Protein AF-A0A0C9VBF9-F1 (afdb_monomer)

Foldseek 3Di:
DDDDPVVVVVVVVVVVVVVVVVVVVVPPDDDPDDDDDPDPPPPDDPVVVVVVVVVVVVVVVVVVVVVVVVVVVVVVVVVVVVVVVVVVVVVVVVVVVVVVVVVVPPPPDDDPDDDDDDDDDDDDDDPPPPDPPPPPPDDDDPPPPPDDPPPPPPDPDDDDPDDDDPDDPDPPPPVPPPDPPDPPPDPFAKKFFCDFDDDPDPQADGDDGGFIWTFHDADPVQKTWIFHPDDPPGDIHIDGNVRIDGDPPPPPPPPPPPVPPPPPPPDDD

Radius of gyration: 38.66 Å; Cα contacts (8 Å, |Δi|>4): 135; chains: 1; bounding box: 95×100×109 Å

InterPro domains:
  IPR001452 SH3 domain [PF14604] (196-244)
  IPR001452 SH3 domain [PS50002] (186-249)
  IPR001452 SH3 domain [SM00326] (18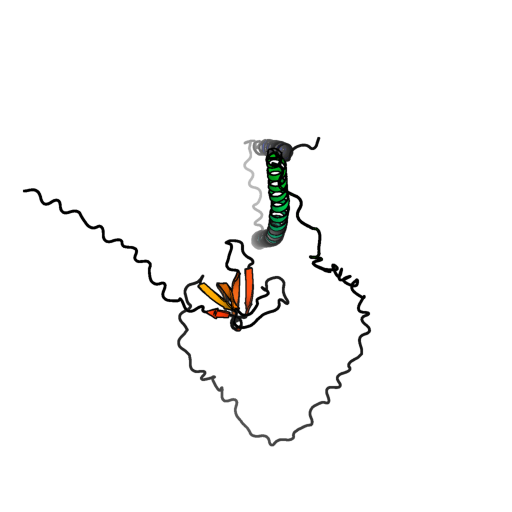9-248)
  IPR036028 SH3-like domain superfamily [SSF50044] (177-252)

Organism: Sphaerobolus stellatus (strain SS14) (NCBI:txid990650)

Nearest PDB structures (foldseek):
  7nzd-assembly1_AAA  TM=9.436E-01  e=5.768E-05  Homo sapiens
  8bq3-assembly1_A  TM=8.974E-01  e=6.544E-05  Homo sapiens
  1wfw-assembly1_A  TM=8.166E-01  e=1.085E-04  Mus musculus
  2egc-assembly1_A  TM=7.494E-01  e=1.687E-04  Homo sapiens
  1udl-assembly1_A  TM=5.940E-01  e=3.723E-03  Homo sapiens

pLDDT: mean 72.68, std 18.02, range [43.62, 98.38]

Solvent-accessible surface area (backbone atoms only — not comparable to full-atom values): 17849 Å² total; per-residue (Å²): 137,81,84,56,77,67,61,58,56,60,57,53,55,61,55,55,58,56,60,59,58,67,62,63,75,76,77,76,84,77,84,92,75,89,76,98,66,86,70,83,82,77,78,68,64,74,67,56,66,53,54,54,52,51,52,53,53,52,52,50,52,53,50,51,51,51,51,49,53,49,48,56,53,49,52,58,50,53,59,54,53,53,55,52,53,55,55,55,53,50,52,56,53,51,52,52,51,54,50,53,52,60,70,65,63,80,76,72,79,78,74,79,81,75,90,76,80,93,75,80,96,75,87,84,83,79,85,77,83,75,76,84,77,78,76,77,76,73,75,82,74,80,79,75,84,74,77,76,89,78,76,76,80,77,73,78,82,76,86,77,91,66,84,89,73,90,72,75,91,70,81,75,72,79,80,63,80,81,66,73,79,70,77,80,71,74,69,70,38,56,26,31,24,71,42,60,43,80,57,90,54,90,59,39,42,70,46,50,59,73,44,59,31,34,39,61,47,79,49,97,86,49,36,24,39,33,28,45,68,91,48,99,84,39,65,66,21,36,40,58,45,87,28,47,41,77,49,77,78,68,78,70,75,72,82,72,75,71,70,78,79,78,75,80,76,76,83,77,132

Sequence (269 aa):
MAPSAQSFRLHAERRLARHYSAKRSLLFERDPSDSNSQPPVATLPHGTATLVGIVVVLSCFVLCFAAWRIYVYRSKKNAADSRRSQHEGLYDAVEEEIKRRSSNSSEVAIPQPAMTRERNPAEIRINLGYEPKVMYVAPPQKISSKAPPSTLQIKPPVDFDGPKALISPRTIASIAPKLPPMPSARLPRLVVVESSFQTTLHDELTIKVGETLRLLEEYEDEWCLVQRVGSRNAEKGVVPRFCVVDKPDMPSTRRGAHVPQLSSSSIMI

Structure (mmCIF, N/CA/C/O backbone):
data_AF-A0A0C9VBF9-F1
#
_entry.id   AF-A0A0C9VBF9-F1
#
loop_
_atom_site.group_PDB
_atom_site.id
_atom_site.type_symbol
_atom_site.label_atom_id
_atom_site.label_alt_id
_atom_site.label_comp_id
_atom_site.label_asym_id
_atom_site.label_entity_id
_atom_site.label_seq_id
_atom_site.pdbx_PDB_ins_code
_atom_site.Cartn_x
_atom_site.Cartn_y
_atom_site.Cartn_z
_atom_site.occupancy
_atom_site.B_iso_or_equiv
_atom_site.auth_seq_id
_atom_site.auth_comp_id
_atom_site.auth_asym_id
_atom_site.auth_atom_id
_atom_site.pdbx_PDB_model_num
ATOM 1 N N . MET A 1 1 ? 29.554 15.428 28.104 1.00 46.75 1 MET A N 1
ATOM 2 C CA . MET A 1 1 ? 28.899 16.469 27.280 1.00 46.75 1 MET A CA 1
ATOM 3 C C . MET A 1 1 ? 28.997 16.056 25.820 1.00 46.75 1 MET A C 1
ATOM 5 O O . MET A 1 1 ? 30.084 16.101 25.261 1.00 46.75 1 MET A O 1
ATOM 9 N N . ALA A 1 2 ? 27.906 15.550 25.241 1.00 43.62 2 ALA A N 1
ATOM 10 C CA . ALA A 1 2 ? 27.882 15.107 23.848 1.00 43.62 2 ALA A CA 1
ATOM 11 C C . ALA A 1 2 ? 27.621 16.309 22.916 1.00 43.62 2 ALA A C 1
ATOM 13 O O . ALA A 1 2 ? 26.731 17.109 23.213 1.00 43.62 2 ALA A O 1
ATOM 14 N N . PRO A 1 3 ? 28.379 16.475 21.817 1.00 51.50 3 PRO A N 1
ATOM 15 C CA . PRO A 1 3 ? 28.163 17.572 20.879 1.00 51.50 3 PRO A CA 1
ATOM 16 C C . PRO A 1 3 ? 26.806 17.425 20.178 1.00 51.50 3 PRO A C 1
ATOM 18 O O . PRO A 1 3 ? 26.469 16.355 19.672 1.00 51.50 3 PRO A O 1
ATOM 21 N N . SER A 1 4 ? 26.020 18.507 20.158 1.00 50.25 4 SER A N 1
ATOM 22 C CA . SER A 1 4 ? 24.671 18.501 19.586 1.00 50.25 4 SER A CA 1
ATOM 23 C C . SER A 1 4 ? 24.704 18.236 18.077 1.00 50.25 4 SER A C 1
ATOM 25 O O . SER A 1 4 ? 25.625 18.652 17.365 1.00 50.25 4 SER A O 1
ATOM 27 N N . ALA A 1 5 ? 23.666 17.570 17.565 1.00 55.88 5 ALA A N 1
ATOM 28 C CA . ALA A 1 5 ? 23.532 17.211 16.151 1.00 55.88 5 ALA A CA 1
ATOM 29 C C . ALA A 1 5 ? 23.595 18.421 15.190 1.00 55.88 5 ALA A C 1
ATOM 31 O O . ALA A 1 5 ? 23.892 18.260 14.005 1.00 55.88 5 ALA A O 1
ATOM 32 N N . GLN A 1 6 ? 23.374 19.642 15.691 1.00 64.44 6 GLN A N 1
ATOM 33 C CA . GLN A 1 6 ? 23.524 20.870 14.908 1.00 64.44 6 GLN A CA 1
ATOM 34 C C . GLN A 1 6 ? 24.994 21.202 14.601 1.00 64.44 6 GLN A C 1
ATOM 36 O O . GLN A 1 6 ? 25.292 21.702 13.516 1.00 64.44 6 GLN A O 1
ATOM 41 N N . SER A 1 7 ? 25.927 20.849 15.492 1.00 60.72 7 SER A N 1
ATOM 42 C CA . SER A 1 7 ? 27.363 21.103 15.304 1.00 60.72 7 SER A CA 1
ATOM 43 C C . SER A 1 7 ? 27.956 20.263 14.161 1.00 60.72 7 SER A C 1
ATOM 45 O O . SER A 1 7 ? 28.750 20.754 13.355 1.00 60.72 7 SER A O 1
ATOM 47 N N . PHE A 1 8 ? 27.492 19.018 13.998 1.00 60.38 8 PHE A N 1
ATOM 48 C CA . PHE A 1 8 ? 27.949 18.146 12.910 1.00 60.38 8 PHE A CA 1
ATOM 49 C C . PHE A 1 8 ? 27.484 18.609 11.524 1.00 60.38 8 PHE A C 1
ATOM 51 O O . PHE A 1 8 ? 28.243 18.487 10.560 1.00 60.38 8 PHE A O 1
ATOM 58 N N . ARG A 1 9 ? 26.276 19.183 11.408 1.00 63.31 9 ARG A N 1
ATOM 59 C CA . ARG A 1 9 ? 25.774 19.715 10.128 1.00 63.31 9 ARG A CA 1
ATOM 60 C C . ARG A 1 9 ? 26.607 20.898 9.636 1.00 63.31 9 ARG A C 1
ATOM 62 O O . ARG A 1 9 ? 27.031 20.897 8.484 1.00 63.31 9 ARG A O 1
ATOM 69 N N . LEU A 1 10 ? 26.935 21.838 10.524 1.00 65.19 10 LEU A N 1
ATOM 70 C CA . LEU A 1 10 ? 27.757 23.003 10.175 1.00 65.19 10 LEU A CA 1
ATOM 71 C C . LEU A 1 10 ? 29.194 22.624 9.784 1.00 65.19 10 LEU A C 1
ATOM 73 O O . LEU A 1 10 ? 29.804 23.276 8.932 1.00 65.19 10 LEU A O 1
ATOM 77 N N . HIS A 1 11 ? 29.746 21.554 10.362 1.00 60.44 11 HIS A N 1
ATOM 78 C CA . HIS A 1 11 ? 31.104 21.130 10.033 1.00 60.44 11 HIS A CA 1
ATOM 79 C C . HIS A 1 11 ? 31.199 20.380 8.691 1.00 60.44 11 HIS A C 1
ATOM 81 O O . HIS A 1 11 ? 32.227 20.477 8.008 1.00 60.44 11 HIS A O 1
ATOM 87 N N . ALA A 1 12 ? 30.136 19.674 8.292 1.00 61.88 12 ALA A N 1
ATOM 88 C CA . ALA A 1 12 ? 30.062 18.976 7.010 1.00 61.88 12 ALA A CA 1
ATOM 89 C C . ALA A 1 12 ? 29.963 19.951 5.821 1.00 61.88 12 ALA A C 1
ATOM 91 O O . ALA A 1 12 ? 30.676 19.780 4.829 1.00 61.88 12 ALA A O 1
ATOM 92 N N . GLU A 1 13 ? 29.176 21.026 5.939 1.00 64.12 13 GLU A N 1
ATOM 93 C CA . GLU A 1 13 ? 29.039 22.026 4.866 1.00 64.12 13 GLU A CA 1
ATOM 94 C C . GLU A 1 13 ? 30.344 22.793 4.596 1.00 64.12 13 GLU A C 1
ATOM 96 O O . GLU A 1 13 ? 30.711 23.021 3.440 1.00 64.12 13 GLU A O 1
ATOM 101 N N . ARG A 1 14 ? 31.137 23.092 5.638 1.00 63.69 14 ARG A N 1
ATOM 102 C CA . ARG A 1 14 ? 32.445 23.755 5.470 1.00 63.69 14 ARG A CA 1
ATOM 103 C C . ARG A 1 14 ? 33.472 22.917 4.700 1.00 63.69 14 ARG A C 1
ATOM 105 O O . ARG A 1 14 ? 34.407 23.491 4.141 1.00 63.69 14 ARG A O 1
ATOM 112 N N . ARG A 1 15 ? 33.337 21.585 4.656 1.00 60.94 15 ARG A N 1
ATOM 113 C CA . ARG A 1 15 ? 34.250 20.709 3.894 1.00 60.94 15 ARG A CA 1
ATOM 114 C C . ARG A 1 15 ? 33.906 20.655 2.404 1.00 60.94 15 ARG A C 1
ATOM 116 O O . ARG A 1 15 ? 34.821 20.613 1.585 1.00 60.94 15 ARG A O 1
ATOM 123 N N . LEU A 1 16 ? 32.626 20.733 2.044 1.00 60.19 16 LEU A N 1
ATOM 124 C CA . LEU A 1 16 ? 32.194 20.728 0.640 1.00 60.19 16 LEU A CA 1
ATOM 125 C C . LEU A 1 16 ? 32.527 22.043 -0.082 1.00 60.19 16 LEU A C 1
ATOM 127 O O . LEU A 1 16 ? 32.963 22.010 -1.233 1.00 60.19 16 LEU A O 1
ATOM 131 N N . ALA A 1 17 ? 32.435 23.185 0.607 1.00 59.38 17 ALA A N 1
ATOM 132 C CA . ALA A 1 17 ? 32.772 24.488 0.026 1.00 59.38 17 ALA A CA 1
ATOM 133 C C . ALA A 1 17 ? 34.253 24.607 -0.394 1.00 59.38 17 ALA A C 1
ATOM 135 O O . ALA A 1 17 ? 34.567 25.231 -1.407 1.00 59.38 17 ALA A O 1
ATOM 136 N N . ARG A 1 18 ? 35.178 23.958 0.331 1.00 60.09 18 ARG A N 1
ATOM 137 C CA . ARG A 1 18 ? 36.614 23.990 -0.008 1.00 60.09 18 ARG A CA 1
ATOM 138 C C . ARG A 1 18 ? 36.945 23.173 -1.259 1.00 60.09 18 ARG A C 1
ATOM 140 O O . ARG A 1 18 ? 37.806 23.580 -2.032 1.00 60.09 18 ARG A O 1
ATOM 147 N N . HIS A 1 19 ? 36.237 22.069 -1.497 1.00 54.88 19 HIS A N 1
ATOM 148 C CA . HIS A 1 19 ? 36.468 21.241 -2.684 1.00 54.88 19 HIS A CA 1
ATOM 149 C C . HIS A 1 19 ? 35.894 21.842 -3.972 1.00 54.88 19 HIS A C 1
ATOM 151 O O . HIS A 1 19 ? 36.438 21.589 -5.045 1.00 54.88 19 HIS A O 1
ATOM 157 N N . TYR A 1 20 ? 34.845 22.665 -3.883 1.00 52.16 20 TYR A N 1
ATOM 158 C CA . TYR A 1 20 ? 34.290 23.337 -5.060 1.00 52.16 20 TYR A CA 1
ATOM 159 C C . TYR A 1 20 ? 35.131 24.531 -5.534 1.00 52.16 20 TYR A C 1
ATOM 161 O O . TYR A 1 20 ? 35.213 24.767 -6.737 1.00 52.16 20 TYR A O 1
ATOM 169 N N . SER A 1 21 ? 35.814 25.237 -4.627 1.00 54.66 21 SER A N 1
ATOM 170 C CA . SER A 1 21 ? 36.684 26.362 -5.007 1.00 54.66 21 SER A CA 1
ATOM 171 C C . SER A 1 21 ? 37.961 25.897 -5.730 1.00 54.66 21 SER A C 1
ATOM 173 O O . SER A 1 21 ? 38.354 26.476 -6.739 1.00 54.66 21 SER A O 1
ATOM 175 N N . ALA A 1 22 ? 38.550 24.772 -5.305 1.00 56.78 22 ALA A N 1
ATOM 176 C CA . ALA A 1 22 ? 39.805 24.260 -5.870 1.00 56.78 22 ALA A CA 1
ATOM 177 C C . ALA A 1 22 ? 39.684 23.675 -7.294 1.00 56.78 22 ALA A C 1
ATOM 179 O O . ALA A 1 22 ? 40.688 23.530 -7.984 1.00 56.78 22 ALA A O 1
ATOM 180 N N . LYS A 1 23 ? 38.474 23.333 -7.759 1.00 53.25 23 LYS A N 1
ATOM 181 C CA . LYS A 1 23 ? 38.266 22.803 -9.121 1.00 53.25 23 LYS A CA 1
ATOM 182 C C . LYS A 1 23 ? 38.038 23.879 -10.182 1.00 53.25 23 LYS A C 1
ATOM 184 O O . LYS A 1 23 ? 38.093 23.562 -11.366 1.00 53.25 23 LYS A O 1
ATOM 189 N N . ARG A 1 24 ? 37.797 25.135 -9.792 1.00 48.78 24 ARG A N 1
ATOM 190 C CA . ARG A 1 24 ? 37.528 26.221 -10.748 1.00 48.78 24 ARG A CA 1
ATOM 191 C C . ARG A 1 24 ? 38.798 26.916 -11.247 1.00 48.78 24 ARG A C 1
ATOM 193 O O . ARG A 1 24 ? 38.759 27.528 -12.306 1.00 48.78 24 ARG A O 1
ATOM 200 N N . SER A 1 25 ? 39.919 26.772 -10.544 1.00 51.03 25 SER A N 1
ATOM 201 C CA . SER A 1 25 ? 41.200 27.384 -10.919 1.00 51.03 25 SER A CA 1
ATOM 202 C C . SER A 1 25 ? 42.033 26.571 -11.918 1.00 51.03 25 SER A C 1
ATOM 204 O O . SER A 1 25 ? 43.037 27.078 -12.390 1.00 51.03 25 SER A O 1
ATOM 206 N N . LEU A 1 26 ? 41.637 25.341 -12.273 1.00 55.03 26 LEU A N 1
ATOM 207 C CA . LEU A 1 26 ? 42.368 24.507 -13.248 1.00 55.03 26 LEU A CA 1
ATOM 208 C C . LEU A 1 26 ? 41.755 24.494 -14.658 1.00 55.03 26 LEU A C 1
ATOM 210 O O . LEU A 1 26 ? 42.221 23.755 -15.518 1.00 55.03 26 LEU A O 1
ATOM 214 N N . LEU A 1 27 ? 40.709 25.286 -14.908 1.00 54.88 27 LEU A N 1
ATOM 215 C CA . LEU A 1 27 ? 40.026 25.333 -16.210 1.00 54.88 27 LEU A CA 1
ATOM 216 C C . LEU A 1 27 ? 40.318 26.599 -17.028 1.00 54.88 27 LEU A C 1
ATOM 218 O O . LEU A 1 27 ? 39.667 26.813 -18.046 1.00 54.88 27 LEU A O 1
ATOM 222 N N . PHE A 1 28 ? 41.278 27.429 -16.615 1.00 52.00 28 PHE A N 1
ATOM 223 C CA . PHE A 1 28 ? 41.545 28.705 -17.280 1.00 52.00 28 PHE A CA 1
ATOM 224 C C . PHE A 1 28 ? 43.041 28.976 -17.466 1.00 52.00 28 PHE A C 1
ATOM 226 O O . PHE A 1 28 ? 43.535 30.016 -17.070 1.00 52.00 28 PHE A O 1
ATOM 233 N N . GLU A 1 29 ? 43.755 28.044 -18.091 1.00 52.03 29 GLU A N 1
ATOM 234 C CA . GLU A 1 29 ? 45.056 28.339 -18.700 1.00 52.03 29 GLU A CA 1
ATOM 235 C C . GLU A 1 29 ? 45.095 27.617 -20.053 1.00 52.03 29 GLU A C 1
ATOM 237 O O . GLU A 1 29 ? 45.455 26.445 -20.162 1.00 52.03 29 GLU A O 1
ATOM 242 N N . ARG A 1 30 ? 44.586 28.279 -21.094 1.00 49.91 30 ARG A N 1
ATOM 243 C CA . ARG A 1 30 ? 44.808 27.859 -22.477 1.00 49.91 30 ARG A CA 1
ATOM 244 C C . ARG A 1 30 ? 45.308 29.073 -23.236 1.00 49.91 30 ARG A C 1
ATOM 246 O O . ARG A 1 30 ? 44.516 29.925 -23.633 1.00 49.91 30 ARG A O 1
ATOM 253 N N . ASP A 1 31 ? 46.626 29.129 -23.368 1.00 48.53 31 ASP A N 1
ATOM 254 C CA . ASP A 1 31 ? 47.341 30.121 -24.159 1.00 48.53 31 ASP A CA 1
ATOM 255 C C . ASP A 1 31 ? 46.823 30.156 -25.605 1.00 48.53 31 ASP A C 1
ATOM 257 O O . ASP A 1 31 ? 46.652 29.101 -26.231 1.00 48.53 31 ASP A O 1
ATOM 261 N N . PRO A 1 32 ? 46.593 31.352 -26.167 1.00 64.44 32 PRO A N 1
ATOM 262 C CA . PRO A 1 32 ? 46.312 31.537 -27.576 1.00 64.44 32 PRO A CA 1
ATOM 263 C C . PRO A 1 32 ? 47.616 31.863 -28.312 1.00 64.44 32 PRO A C 1
ATOM 265 O O . PRO A 1 32 ? 47.867 33.021 -28.623 1.00 64.44 32 PRO A O 1
ATOM 268 N N . SER A 1 33 ? 48.434 30.851 -28.610 1.00 51.53 33 SER A N 1
ATOM 269 C CA . SER A 1 33 ? 49.601 31.036 -29.482 1.00 51.53 33 SER A CA 1
ATOM 270 C C . SER A 1 33 ? 49.798 29.860 -30.434 1.00 51.53 33 SER A C 1
ATOM 272 O O . SER A 1 33 ? 50.223 28.775 -30.052 1.00 51.53 33 SER A O 1
ATOM 274 N N . ASP A 1 34 ? 49.502 30.175 -31.690 1.00 47.41 34 ASP A N 1
ATOM 275 C CA . ASP A 1 34 ? 50.179 29.752 -32.907 1.00 47.41 34 ASP A CA 1
ATOM 276 C C . ASP A 1 34 ? 50.089 28.332 -33.475 1.00 47.41 34 ASP A C 1
ATOM 278 O O . ASP A 1 34 ? 50.241 27.296 -32.835 1.00 47.41 34 ASP A O 1
ATOM 282 N N . SER A 1 35 ? 50.039 28.392 -34.809 1.00 47.34 35 SER A N 1
ATOM 283 C CA . SER A 1 35 ? 50.558 27.452 -35.799 1.00 47.34 35 SER A CA 1
ATOM 284 C C . SER A 1 35 ? 49.565 26.463 -36.416 1.00 47.34 35 SER A C 1
ATOM 286 O O . SER A 1 35 ? 49.431 25.290 -36.075 1.00 47.34 35 SER A O 1
ATOM 288 N N . ASN A 1 36 ? 48.922 27.015 -37.445 1.00 54.84 36 ASN A N 1
ATOM 289 C CA . ASN A 1 36 ? 48.488 26.400 -38.691 1.00 54.84 36 ASN A CA 1
ATOM 290 C C . ASN A 1 36 ? 49.353 25.198 -39.130 1.00 54.84 36 ASN A C 1
ATOM 292 O O . ASN A 1 36 ? 50.251 25.313 -39.960 1.00 54.84 36 ASN A O 1
ATOM 296 N N . SER A 1 37 ? 49.060 24.032 -38.574 1.00 50.19 37 SER A N 1
ATOM 297 C CA . SER A 1 37 ? 49.478 22.739 -39.094 1.00 50.19 37 SER A CA 1
ATOM 298 C C . SER A 1 37 ? 48.273 21.823 -38.947 1.00 50.19 37 SER A C 1
ATOM 300 O O . SER A 1 37 ? 47.949 21.376 -37.855 1.00 50.19 37 SER A O 1
ATOM 302 N N . GLN A 1 38 ? 47.522 21.633 -40.034 1.00 50.22 38 GLN A N 1
ATOM 303 C CA . GLN A 1 38 ? 46.444 20.648 -40.084 1.00 50.22 38 GLN A CA 1
ATOM 304 C C . GLN A 1 38 ? 47.089 19.267 -39.895 1.00 50.22 38 GLN A C 1
ATOM 306 O O . GLN A 1 38 ? 47.796 18.818 -40.803 1.00 50.22 38 GLN A O 1
ATOM 311 N N . PRO A 1 39 ? 46.898 18.575 -38.754 1.00 61.81 39 PRO A N 1
ATOM 312 C CA . PRO A 1 39 ? 47.281 17.178 -38.689 1.00 61.81 39 PRO A CA 1
ATOM 313 C C . PRO A 1 39 ? 46.383 16.405 -39.667 1.00 61.81 39 PRO A C 1
ATOM 315 O O . PRO A 1 39 ? 45.213 16.771 -39.841 1.00 61.81 39 PRO A O 1
ATOM 318 N N . PRO A 1 40 ? 46.897 15.349 -40.320 1.00 56.19 40 PRO A N 1
ATOM 319 C CA . PRO A 1 40 ? 46.089 14.508 -41.187 1.00 56.19 40 PRO A CA 1
ATOM 320 C C . PRO A 1 40 ? 44.881 14.027 -40.387 1.00 56.19 40 PRO A C 1
ATOM 322 O O . PRO A 1 40 ? 45.024 13.395 -39.339 1.00 56.19 40 PRO A O 1
ATOM 325 N N . VAL A 1 41 ? 43.689 14.398 -40.856 1.00 58.47 41 VAL A N 1
ATOM 326 C CA . VAL A 1 41 ? 42.417 14.026 -40.243 1.00 58.47 41 VAL A CA 1
ATOM 327 C C . VAL A 1 41 ? 42.279 12.522 -40.424 1.00 58.47 41 VAL A C 1
ATOM 329 O O . VAL A 1 41 ? 41.779 12.044 -41.439 1.00 58.47 41 VAL A O 1
ATOM 332 N N . ALA A 1 42 ? 42.801 11.770 -39.457 1.00 64.19 42 ALA A N 1
ATOM 333 C CA . ALA A 1 42 ? 42.574 10.347 -39.336 1.00 64.19 42 ALA A CA 1
ATOM 334 C C . ALA A 1 42 ? 41.073 10.174 -39.105 1.00 64.19 42 ALA A C 1
ATOM 336 O O . ALA A 1 42 ? 40.564 10.364 -37.999 1.00 64.19 42 ALA A O 1
ATOM 337 N N . THR A 1 43 ? 40.351 9.897 -40.186 1.00 67.44 43 THR A N 1
ATOM 338 C CA . THR A 1 43 ? 38.940 9.541 -40.173 1.00 67.44 43 THR A CA 1
ATOM 339 C C . THR A 1 43 ? 38.808 8.238 -39.400 1.00 67.44 43 THR A C 1
ATOM 341 O O . THR A 1 43 ? 38.974 7.139 -39.926 1.00 67.44 43 THR A O 1
ATOM 344 N N . LEU A 1 44 ? 38.576 8.374 -38.094 1.00 60.47 44 LEU A N 1
ATOM 345 C CA . LEU A 1 44 ? 38.280 7.249 -37.226 1.00 60.47 44 LEU A CA 1
ATOM 346 C C . LEU A 1 44 ? 37.088 6.481 -37.816 1.00 60.47 44 LEU A C 1
ATOM 348 O O . LEU A 1 44 ? 36.111 7.099 -38.252 1.00 60.47 44 LEU A O 1
ATOM 352 N N . PRO A 1 45 ? 37.156 5.141 -37.854 1.00 74.81 45 PRO A N 1
ATOM 353 C CA . PRO A 1 45 ? 36.077 4.327 -38.382 1.00 74.81 45 PRO A CA 1
ATOM 354 C C . PRO A 1 45 ? 34.801 4.643 -37.603 1.00 74.81 45 PRO A C 1
ATOM 356 O O . PRO A 1 45 ? 34.770 4.529 -36.380 1.00 74.81 45 PRO A O 1
ATOM 359 N N . HIS A 1 46 ? 33.743 5.025 -38.321 1.00 76.19 46 HIS A N 1
ATOM 360 C CA . HIS A 1 46 ? 32.461 5.475 -37.768 1.00 76.19 46 HIS A CA 1
ATOM 361 C C . HIS A 1 46 ? 31.858 4.515 -36.717 1.00 76.19 46 HIS A C 1
ATOM 363 O O . HIS A 1 46 ? 31.046 4.933 -35.898 1.00 76.19 46 HIS A O 1
ATOM 369 N N . GLY A 1 47 ? 32.290 3.248 -36.681 1.00 78.44 47 GLY A N 1
ATOM 370 C CA . GLY A 1 47 ? 31.866 2.264 -35.685 1.00 78.44 47 GLY A CA 1
ATOM 371 C C . GLY A 1 47 ? 32.337 2.526 -34.246 1.00 78.44 47 GLY A C 1
ATOM 372 O O . GLY A 1 47 ? 31.636 2.139 -33.311 1.00 78.44 47 GLY A O 1
ATOM 373 N N . THR A 1 48 ? 33.474 3.195 -34.013 1.00 82.81 48 THR A N 1
ATOM 374 C CA . THR A 1 48 ? 33.965 3.417 -32.635 1.00 82.81 48 THR A CA 1
ATOM 375 C C . THR A 1 48 ? 33.152 4.473 -31.891 1.00 82.81 48 THR A C 1
ATOM 377 O O . THR A 1 48 ? 32.866 4.298 -30.706 1.00 82.81 48 THR A O 1
ATOM 380 N N . ALA A 1 49 ? 32.703 5.525 -32.581 1.00 81.31 49 ALA A N 1
ATOM 381 C CA . ALA A 1 49 ? 31.860 6.566 -31.993 1.00 81.31 49 ALA A CA 1
ATOM 382 C C . ALA A 1 49 ? 30.522 6.003 -31.475 1.00 81.31 49 ALA A C 1
ATOM 384 O O . ALA A 1 49 ? 30.065 6.368 -30.390 1.00 81.31 49 ALA A O 1
ATOM 385 N N . THR A 1 50 ? 29.925 5.057 -32.205 1.00 89.56 50 THR A N 1
ATOM 386 C CA . THR A 1 50 ? 28.667 4.410 -31.808 1.00 89.56 50 THR A CA 1
ATOM 387 C C . THR A 1 50 ? 28.834 3.542 -30.562 1.00 89.56 50 THR A C 1
ATOM 389 O O . THR A 1 50 ? 28.004 3.609 -29.655 1.00 89.56 50 THR A O 1
ATOM 392 N N . LEU A 1 51 ? 29.920 2.766 -30.471 1.00 92.19 51 LEU A N 1
ATOM 393 C CA . LEU A 1 51 ? 30.183 1.914 -29.306 1.00 92.19 51 LEU A CA 1
ATOM 394 C C . LEU A 1 51 ? 30.370 2.735 -28.027 1.00 92.19 51 LEU A C 1
ATOM 396 O O . LEU A 1 51 ? 29.803 2.388 -26.991 1.00 92.19 51 LEU A O 1
ATOM 400 N N . VAL A 1 52 ? 31.099 3.853 -28.106 1.00 93.81 52 VAL A N 1
ATOM 401 C CA . VAL A 1 52 ? 31.267 4.764 -26.963 1.00 93.81 52 VAL A CA 1
ATOM 402 C C . VAL A 1 52 ? 29.913 5.312 -26.506 1.00 93.81 52 VAL A C 1
ATOM 404 O O . VAL A 1 52 ? 29.618 5.286 -25.312 1.00 93.81 52 VAL A O 1
ATOM 407 N N . GLY A 1 53 ? 29.051 5.727 -27.441 1.00 94.06 53 GLY A N 1
ATOM 408 C CA . GLY A 1 53 ? 27.700 6.195 -27.123 1.00 94.06 53 GLY A CA 1
ATOM 409 C C . GLY A 1 53 ? 26.857 5.146 -26.388 1.00 94.06 53 GLY A C 1
ATOM 410 O O . GLY A 1 53 ? 26.256 5.449 -25.357 1.00 94.06 53 GLY A O 1
ATOM 411 N N . ILE A 1 54 ? 26.864 3.895 -26.859 1.00 96.31 54 ILE A N 1
ATOM 412 C CA . ILE A 1 54 ? 26.105 2.795 -26.239 1.00 96.31 54 ILE A CA 1
ATOM 413 C C . ILE A 1 54 ? 26.599 2.513 -24.814 1.00 96.31 54 ILE A C 1
ATOM 415 O O . ILE A 1 54 ? 25.786 2.381 -23.899 1.00 96.31 54 ILE A O 1
ATOM 419 N N . VAL A 1 55 ? 27.916 2.468 -24.591 1.00 96.81 55 VAL A N 1
ATOM 420 C CA . VAL A 1 55 ? 28.490 2.221 -23.255 1.00 96.81 55 VAL A CA 1
ATOM 421 C C . VAL A 1 55 ? 28.102 3.328 -22.268 1.00 96.81 55 VAL A C 1
ATOM 423 O O . VAL A 1 55 ? 27.756 3.043 -21.117 1.00 96.81 55 VAL A O 1
ATOM 426 N N . VAL A 1 56 ? 28.084 4.590 -22.707 1.00 97.75 56 VAL A N 1
ATOM 427 C CA . VAL A 1 56 ? 27.655 5.720 -21.865 1.00 97.75 56 VAL A CA 1
ATOM 428 C C . VAL A 1 56 ? 26.172 5.604 -21.497 1.00 97.75 56 VAL A C 1
ATOM 430 O O . VAL A 1 56 ? 25.817 5.761 -20.329 1.00 97.75 56 VAL A O 1
ATOM 433 N N . VAL A 1 57 ? 25.302 5.250 -22.445 1.00 97.25 57 VAL A N 1
ATOM 434 C CA . VAL A 1 57 ? 23.866 5.061 -22.170 1.00 97.25 57 VAL A CA 1
ATOM 435 C C . VAL A 1 57 ? 23.626 3.893 -21.208 1.00 97.25 57 VAL A C 1
ATOM 437 O O . VAL A 1 57 ? 22.882 4.047 -20.238 1.00 97.25 57 VAL A O 1
ATOM 440 N N . LEU A 1 58 ? 24.290 2.750 -21.413 1.00 97.62 58 LEU A N 1
ATOM 441 C CA . LEU A 1 58 ? 24.168 1.588 -20.526 1.00 97.62 58 LEU A CA 1
ATOM 442 C C . LEU A 1 58 ? 24.674 1.892 -19.112 1.00 97.62 58 LEU A C 1
ATOM 444 O O . LEU A 1 58 ? 24.010 1.545 -18.135 1.00 97.62 58 LEU A O 1
ATOM 448 N N . SER A 1 59 ? 25.809 2.584 -18.983 1.00 97.06 59 SER A N 1
ATOM 449 C CA . SER A 1 59 ? 26.331 2.977 -17.668 1.00 97.06 59 SER A CA 1
ATOM 450 C C . SER A 1 59 ? 25.385 3.935 -16.936 1.00 97.06 59 SER A C 1
ATOM 452 O O . SER A 1 59 ? 25.148 3.754 -15.741 1.00 97.06 59 SER A O 1
ATOM 454 N N . CYS A 1 60 ? 24.756 4.878 -17.645 1.00 98.06 60 CYS A N 1
ATOM 455 C CA . CYS A 1 60 ? 23.722 5.746 -17.083 1.00 98.06 60 CYS A CA 1
ATOM 456 C C . CYS A 1 60 ? 22.509 4.939 -16.582 1.00 98.06 60 CYS A C 1
ATOM 458 O O . CYS A 1 60 ? 22.082 5.113 -15.440 1.00 98.06 60 CYS A O 1
ATOM 460 N N . PHE A 1 61 ? 22.012 3.986 -17.380 1.00 97.88 61 PHE A N 1
ATOM 461 C CA . PHE A 1 61 ? 20.901 3.110 -16.988 1.00 97.88 61 PHE A CA 1
ATOM 462 C C . PHE A 1 61 ? 21.208 2.293 -15.727 1.00 97.88 61 PHE A C 1
ATOM 464 O O . PHE A 1 61 ? 20.380 2.227 -14.816 1.00 97.88 61 PHE A O 1
ATOM 471 N N . VAL A 1 62 ? 22.406 1.708 -15.639 1.00 98.06 62 VAL A N 1
ATOM 472 C CA . VAL A 1 62 ? 22.839 0.937 -14.463 1.00 98.06 62 VAL A CA 1
ATOM 473 C C . VAL A 1 62 ? 22.911 1.828 -13.219 1.00 98.06 62 VAL A C 1
ATOM 475 O O . VAL A 1 62 ? 22.445 1.423 -12.152 1.00 98.06 62 VAL A O 1
ATOM 478 N N . LEU A 1 63 ? 23.425 3.058 -13.342 1.00 98.00 63 LEU A N 1
ATOM 479 C CA . LEU A 1 63 ? 23.475 4.018 -12.234 1.00 98.00 63 LEU A CA 1
ATOM 480 C C . LEU A 1 63 ? 22.076 4.456 -11.781 1.00 98.00 63 LEU A C 1
ATOM 482 O O . LEU A 1 63 ? 21.815 4.488 -10.578 1.00 98.00 63 LEU A O 1
ATOM 486 N N . CYS A 1 64 ? 21.159 4.734 -12.711 1.00 97.44 64 CYS A N 1
ATOM 487 C CA . CYS A 1 64 ? 19.767 5.056 -12.392 1.00 97.44 64 CYS A CA 1
ATOM 488 C C . CYS A 1 64 ? 19.070 3.895 -11.673 1.00 97.44 64 CYS A C 1
ATOM 490 O O . CYS A 1 64 ? 18.404 4.110 -10.659 1.00 97.44 64 CYS A O 1
ATOM 492 N N . PHE A 1 65 ? 19.265 2.661 -12.141 1.00 97.88 65 PHE A N 1
ATOM 493 C CA . PHE A 1 65 ? 18.684 1.478 -11.511 1.00 97.88 65 PHE A CA 1
ATOM 494 C C . PHE A 1 65 ? 19.256 1.231 -10.108 1.00 97.88 65 PHE A C 1
ATOM 496 O O . PHE A 1 65 ? 18.505 0.962 -9.168 1.00 97.88 65 PHE A O 1
ATOM 503 N N . ALA A 1 66 ? 20.571 1.388 -9.929 1.00 97.62 66 ALA A N 1
ATOM 504 C CA . ALA A 1 66 ? 21.218 1.290 -8.624 1.00 97.62 66 ALA A CA 1
ATOM 505 C C . ALA A 1 66 ? 20.719 2.379 -7.657 1.00 97.62 66 ALA A C 1
ATOM 507 O O . ALA A 1 66 ? 20.368 2.078 -6.514 1.00 97.62 66 ALA A O 1
ATOM 508 N N . ALA A 1 67 ? 20.617 3.631 -8.115 1.00 97.06 67 ALA A N 1
ATOM 509 C CA . ALA A 1 67 ? 20.082 4.739 -7.326 1.00 97.06 67 ALA A CA 1
ATOM 510 C C . ALA A 1 67 ? 18.617 4.503 -6.930 1.00 97.06 67 ALA A C 1
ATOM 512 O O . ALA A 1 67 ? 18.252 4.722 -5.774 1.00 97.06 67 ALA A O 1
ATOM 513 N N . TRP A 1 68 ? 17.793 3.990 -7.848 1.00 96.56 68 TRP A N 1
ATOM 514 C CA . TRP A 1 68 ? 16.403 3.631 -7.571 1.00 96.56 68 TRP A CA 1
ATOM 515 C C . TRP A 1 68 ? 16.296 2.498 -6.544 1.00 96.56 68 TRP A C 1
ATOM 517 O O . TRP A 1 68 ? 15.555 2.622 -5.567 1.00 96.56 68 TRP A O 1
ATOM 527 N N . ARG A 1 69 ? 17.101 1.435 -6.678 1.00 96.56 69 ARG A N 1
ATOM 528 C CA . ARG A 1 69 ? 17.194 0.352 -5.683 1.00 96.56 69 ARG A CA 1
ATOM 529 C C . ARG A 1 69 ? 17.574 0.881 -4.299 1.00 96.56 69 ARG A C 1
ATOM 531 O O . ARG A 1 69 ? 16.941 0.506 -3.311 1.00 96.56 69 ARG A O 1
ATOM 538 N N . ILE A 1 70 ? 18.562 1.775 -4.220 1.00 95.75 70 ILE A N 1
ATOM 539 C CA . ILE A 1 70 ? 18.975 2.414 -2.961 1.00 95.75 70 ILE A CA 1
ATOM 540 C C . ILE A 1 70 ? 17.849 3.290 -2.402 1.00 95.75 70 ILE A C 1
ATOM 542 O O . ILE A 1 70 ? 17.602 3.265 -1.197 1.00 95.75 70 ILE A O 1
ATOM 546 N N . TYR A 1 71 ? 17.143 4.041 -3.249 1.00 95.56 71 TYR A N 1
ATOM 547 C CA . TYR A 1 71 ? 16.007 4.868 -2.844 1.00 95.56 71 TYR A CA 1
ATOM 548 C C . TYR A 1 71 ? 14.879 4.025 -2.239 1.00 95.56 71 TYR A C 1
ATOM 550 O O . TYR A 1 71 ? 14.420 4.322 -1.137 1.00 95.56 71 TYR A O 1
ATOM 558 N N . VAL A 1 72 ? 14.487 2.932 -2.900 1.00 89.44 72 VAL A N 1
ATOM 559 C CA . VAL A 1 72 ? 13.459 2.006 -2.400 1.00 89.44 72 VAL A CA 1
ATOM 560 C C . VAL A 1 72 ? 13.896 1.374 -1.078 1.00 89.44 72 VAL A C 1
ATOM 562 O O . VAL A 1 72 ? 13.119 1.339 -0.123 1.00 89.44 72 VAL A O 1
ATOM 565 N N . TYR A 1 73 ? 15.155 0.940 -0.977 1.00 90.44 73 TYR A N 1
ATOM 566 C CA . TYR A 1 73 ? 15.699 0.389 0.264 1.00 90.44 73 TYR A CA 1
ATOM 567 C C . TYR A 1 73 ? 15.685 1.412 1.414 1.00 90.44 73 TYR A C 1
ATOM 569 O O . TYR A 1 73 ? 15.248 1.102 2.524 1.00 90.44 73 TYR A O 1
ATOM 577 N N . ARG A 1 74 ? 16.093 2.662 1.154 1.00 88.69 74 ARG A N 1
ATOM 578 C CA . ARG A 1 74 ? 16.050 3.744 2.153 1.00 88.69 74 ARG A CA 1
ATOM 579 C C . ARG A 1 74 ? 14.624 4.124 2.535 1.00 88.69 74 ARG A C 1
ATOM 581 O O . ARG A 1 74 ? 14.384 4.400 3.704 1.00 88.69 74 ARG A O 1
ATOM 588 N N . SER A 1 75 ? 13.687 4.096 1.590 1.00 84.56 75 SER A N 1
ATOM 589 C CA . SER A 1 75 ? 12.270 4.355 1.857 1.00 84.56 75 SER A CA 1
ATOM 590 C C . SER A 1 75 ? 11.703 3.350 2.867 1.00 84.56 75 SER A C 1
ATOM 592 O O . SER A 1 75 ? 11.100 3.749 3.864 1.00 84.56 75 SER A O 1
ATOM 594 N N . LYS A 1 76 ? 12.015 2.055 2.698 1.00 79.44 76 LYS A N 1
ATOM 595 C CA . LYS A 1 76 ? 11.632 1.007 3.661 1.00 79.44 76 LYS A CA 1
ATOM 596 C C . LYS A 1 76 ? 12.255 1.234 5.045 1.00 79.44 76 LYS A C 1
ATOM 598 O O . LYS A 1 76 ? 11.573 1.068 6.053 1.00 79.44 76 LYS A O 1
ATOM 603 N N . LYS A 1 77 ? 13.521 1.666 5.112 1.00 77.81 77 LYS A N 1
ATOM 604 C CA . LYS A 1 77 ? 14.186 1.959 6.394 1.00 77.81 77 LYS A CA 1
ATOM 605 C C . LYS A 1 77 ? 13.569 3.161 7.119 1.00 77.81 77 LYS A C 1
ATOM 607 O O . LYS A 1 77 ? 13.319 3.080 8.317 1.00 77.81 77 LYS A O 1
ATOM 612 N N . ASN A 1 78 ? 13.264 4.240 6.400 1.00 75.19 78 ASN A N 1
ATOM 613 C CA . ASN A 1 78 ? 12.650 5.431 6.993 1.00 75.19 78 ASN A CA 1
ATOM 614 C C . ASN A 1 78 ? 11.265 5.123 7.595 1.00 75.19 78 ASN A C 1
ATOM 616 O O . ASN A 1 78 ? 10.902 5.695 8.621 1.00 75.19 78 ASN A O 1
ATOM 620 N N . ALA A 1 79 ? 10.514 4.183 7.008 1.00 73.75 79 ALA A N 1
ATOM 621 C CA . ALA A 1 79 ? 9.241 3.725 7.567 1.00 73.75 79 ALA A CA 1
ATOM 622 C C . ALA A 1 79 ? 9.405 2.982 8.910 1.00 73.75 79 ALA A C 1
ATOM 624 O O . ALA A 1 79 ? 8.553 3.113 9.790 1.00 73.75 79 ALA A O 1
ATOM 625 N N . ALA A 1 80 ? 10.504 2.241 9.098 1.00 74.50 80 ALA A N 1
ATOM 626 C CA . ALA A 1 80 ? 10.811 1.568 10.361 1.00 74.50 80 ALA A CA 1
ATOM 627 C C . ALA A 1 80 ? 11.260 2.559 11.452 1.00 74.50 80 ALA A C 1
ATOM 629 O O . ALA A 1 80 ? 10.794 2.474 12.589 1.00 74.50 80 ALA A O 1
ATOM 630 N N . ASP A 1 81 ? 12.094 3.543 11.100 1.00 73.88 81 ASP A N 1
ATOM 631 C CA . ASP A 1 81 ? 12.565 4.563 12.048 1.00 73.88 81 ASP A CA 1
ATOM 632 C C . ASP A 1 81 ? 11.417 5.476 12.533 1.00 73.88 81 ASP A C 1
ATOM 634 O O . ASP A 1 81 ? 11.368 5.830 13.714 1.00 73.88 81 ASP A O 1
ATOM 638 N N . SER A 1 82 ? 10.422 5.780 11.684 1.00 72.06 82 SER A N 1
ATOM 639 C CA . SER A 1 82 ? 9.222 6.522 12.113 1.00 72.06 82 SER A CA 1
ATOM 640 C C . SER A 1 82 ? 8.388 5.788 13.170 1.00 72.06 82 SER A C 1
ATOM 642 O O . SER A 1 82 ? 7.821 6.445 14.042 1.00 72.06 82 SER A O 1
ATOM 644 N N . ARG A 1 83 ? 8.330 4.446 13.152 1.00 68.88 83 ARG A N 1
ATOM 645 C CA . ARG A 1 83 ? 7.630 3.677 14.202 1.00 68.88 83 ARG A CA 1
ATOM 646 C C . ARG A 1 83 ? 8.358 3.769 15.546 1.00 68.88 83 ARG A C 1
ATOM 648 O O . ARG A 1 83 ? 7.714 3.876 16.585 1.00 68.88 83 ARG A O 1
ATOM 655 N N . ARG A 1 84 ? 9.695 3.786 15.529 1.00 67.94 84 ARG A N 1
ATOM 656 C CA . ARG A 1 84 ? 10.510 3.903 16.747 1.00 67.94 84 ARG A CA 1
ATOM 657 C C . ARG A 1 84 ? 10.392 5.289 17.388 1.00 67.94 84 ARG A C 1
ATOM 659 O O . ARG A 1 84 ? 10.263 5.379 18.602 1.00 67.94 84 ARG A O 1
ATOM 666 N N . SER A 1 85 ? 10.344 6.341 16.569 1.00 67.19 85 SER A N 1
ATOM 667 C CA . SER A 1 85 ? 10.119 7.719 17.028 1.00 67.19 85 SER A CA 1
ATOM 668 C C . SER A 1 85 ? 8.749 7.917 17.689 1.00 67.19 85 SER A C 1
ATOM 670 O O . SER A 1 85 ? 8.665 8.638 18.680 1.00 67.19 85 SER A O 1
ATOM 672 N N . GLN A 1 86 ? 7.683 7.288 17.179 1.00 70.00 86 GLN A N 1
ATOM 673 C CA . GLN A 1 86 ? 6.368 7.379 17.825 1.00 70.00 86 GLN A CA 1
ATOM 674 C C . GLN A 1 86 ? 6.317 6.635 19.159 1.00 70.00 86 GLN A C 1
ATOM 676 O O . GLN A 1 86 ? 5.653 7.098 20.081 1.00 70.00 86 GLN A O 1
ATOM 681 N N . HIS A 1 87 ? 7.017 5.504 19.263 1.00 64.56 87 HIS A N 1
ATOM 682 C CA . HIS A 1 87 ? 7.085 4.756 20.511 1.00 64.56 87 HIS A CA 1
ATOM 683 C C . HIS A 1 87 ? 7.858 5.533 21.581 1.00 64.56 87 HIS A C 1
ATOM 685 O O . HIS A 1 87 ? 7.342 5.668 22.679 1.00 64.56 87 HIS A O 1
ATOM 691 N N . GLU A 1 88 ? 9.024 6.116 21.274 1.00 70.12 88 GLU A N 1
ATOM 692 C CA . GLU A 1 88 ? 9.757 6.933 22.262 1.00 70.12 88 GLU A CA 1
ATOM 693 C C . GLU A 1 88 ? 8.992 8.190 22.690 1.00 70.12 88 GLU A C 1
ATOM 695 O O . GLU A 1 88 ? 8.902 8.459 23.884 1.00 70.12 88 GLU A O 1
ATOM 700 N N . GLY A 1 89 ? 8.340 8.898 21.759 1.00 69.75 89 GLY A N 1
ATOM 701 C CA . GLY A 1 89 ? 7.549 10.082 22.114 1.00 69.75 89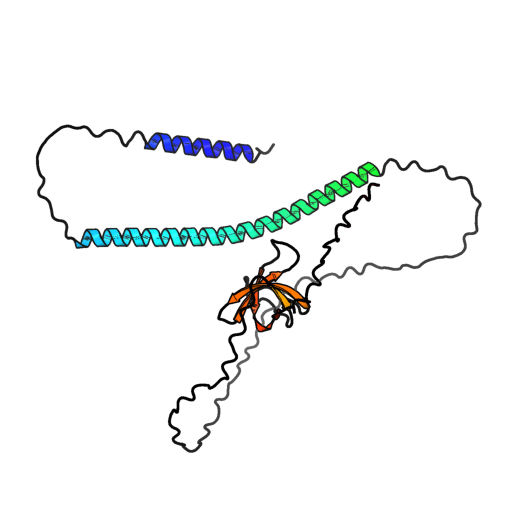 GLY A CA 1
ATOM 702 C C . GLY A 1 89 ? 6.359 9.783 23.037 1.00 69.75 89 GLY A C 1
ATOM 703 O O . GLY A 1 89 ? 5.903 10.669 23.757 1.00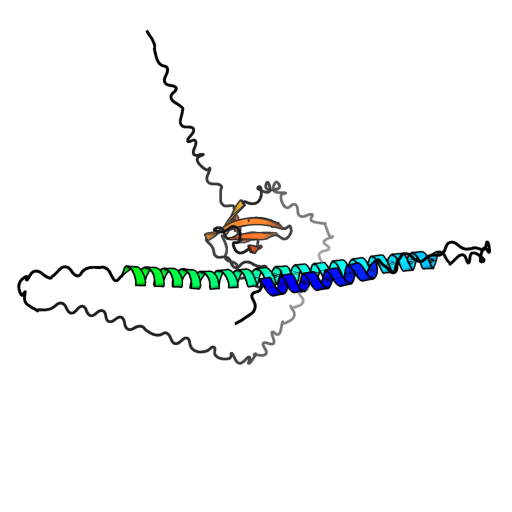 69.75 89 GLY A O 1
ATOM 704 N N . LEU A 1 90 ? 5.858 8.541 23.043 1.00 76.12 90 LEU A N 1
ATOM 705 C CA . LEU A 1 90 ? 4.787 8.125 23.947 1.00 76.12 90 LEU A CA 1
ATOM 706 C C . LEU A 1 90 ? 5.281 7.959 25.392 1.00 76.12 90 LEU A C 1
ATOM 708 O O . LEU A 1 90 ? 4.543 8.307 26.310 1.00 76.12 90 LEU A O 1
ATOM 712 N N . TYR A 1 91 ? 6.507 7.469 25.607 1.00 74.62 91 TYR A N 1
ATOM 713 C CA . TYR A 1 91 ? 7.073 7.363 26.959 1.00 74.62 91 TYR A CA 1
ATOM 714 C C . TYR A 1 91 ? 7.359 8.746 27.538 1.00 74.62 91 TYR A C 1
ATOM 716 O O . TYR A 1 91 ? 6.940 9.011 28.661 1.00 74.62 91 TYR A O 1
ATOM 724 N N . ASP A 1 92 ? 7.937 9.649 26.742 1.00 75.44 92 ASP A N 1
ATOM 725 C CA . ASP A 1 92 ? 8.210 11.023 27.177 1.00 75.44 92 ASP A CA 1
ATOM 726 C C . ASP A 1 92 ? 6.917 11.775 27.544 1.00 75.44 92 ASP A C 1
ATOM 728 O O . ASP A 1 92 ? 6.863 12.481 28.552 1.00 75.44 92 ASP A O 1
ATOM 732 N N . ALA A 1 93 ? 5.842 11.593 26.766 1.00 77.62 93 ALA A N 1
ATOM 733 C CA . ALA A 1 93 ? 4.548 12.216 27.049 1.00 77.62 93 ALA A CA 1
ATOM 734 C C . ALA A 1 93 ? 3.888 11.661 28.325 1.00 77.62 93 ALA A C 1
ATOM 736 O O . ALA A 1 93 ? 3.319 12.421 29.108 1.00 77.62 93 ALA A O 1
ATOM 737 N N . VAL A 1 94 ? 3.967 10.346 28.556 1.00 85.25 94 VAL A N 1
ATOM 738 C CA . VAL A 1 94 ? 3.439 9.718 29.778 1.00 85.25 94 VAL A CA 1
ATOM 739 C C . VAL A 1 94 ? 4.265 10.123 31.003 1.00 85.25 94 VAL A C 1
ATOM 741 O O . VAL A 1 94 ? 3.699 10.357 32.070 1.00 85.25 94 VAL A O 1
ATOM 744 N N . GLU A 1 95 ? 5.582 10.254 30.861 1.00 84.62 95 GLU A N 1
ATOM 745 C CA . GLU A 1 95 ? 6.471 10.666 31.948 1.00 84.62 95 GLU A CA 1
ATOM 746 C C . GLU A 1 95 ? 6.250 12.138 32.348 1.00 84.62 95 GLU A C 1
ATOM 748 O O . GLU A 1 95 ? 6.182 12.446 33.542 1.00 84.62 95 GLU A O 1
ATOM 753 N N . GLU A 1 96 ? 6.008 13.035 31.381 1.00 84.50 96 GLU A N 1
ATOM 754 C CA . GLU A 1 96 ? 5.536 14.411 31.632 1.00 84.50 96 GLU A CA 1
ATOM 755 C C . GLU A 1 96 ? 4.206 14.429 32.406 1.00 84.50 96 GLU A C 1
ATOM 757 O O . GLU A 1 96 ? 4.062 15.181 33.373 1.00 84.50 96 GLU A O 1
ATOM 762 N N . GLU A 1 97 ? 3.242 13.582 32.033 1.00 85.88 97 GLU A N 1
ATOM 763 C CA . GLU A 1 97 ? 1.925 13.522 32.680 1.00 85.88 97 GLU A CA 1
ATOM 764 C C . GLU A 1 97 ? 2.019 13.009 34.132 1.00 85.88 97 GLU A C 1
ATOM 766 O O . GLU A 1 97 ? 1.396 13.568 35.042 1.00 85.88 97 GLU A O 1
ATOM 771 N N . ILE A 1 98 ? 2.846 11.983 34.383 1.00 86.75 98 ILE A N 1
ATOM 772 C CA . ILE A 1 98 ? 3.120 11.467 35.737 1.00 86.75 98 ILE A CA 1
ATOM 773 C C . ILE A 1 98 ? 3.790 12.550 36.589 1.00 86.75 98 ILE A C 1
ATOM 775 O O . ILE A 1 98 ? 3.394 12.764 37.739 1.00 86.75 98 ILE A O 1
ATOM 779 N N . LYS A 1 99 ? 4.759 13.280 36.026 1.00 89.50 99 LYS A N 1
ATOM 780 C CA . LYS A 1 99 ? 5.449 14.367 36.728 1.00 89.50 99 LYS A CA 1
ATOM 781 C C . LYS A 1 99 ? 4.502 15.518 37.074 1.00 89.50 99 LYS A C 1
ATOM 783 O O . LYS A 1 99 ? 4.525 15.985 38.212 1.00 89.50 99 LYS A O 1
ATOM 788 N N . ARG A 1 100 ? 3.618 15.917 36.149 1.00 84.12 100 ARG A N 1
ATOM 789 C CA . ARG A 1 100 ? 2.576 16.935 36.392 1.00 84.12 100 ARG A CA 1
ATOM 790 C C . ARG A 1 100 ? 1.578 16.508 37.466 1.00 84.12 100 ARG A C 1
ATOM 792 O O . ARG A 1 100 ? 1.215 17.317 38.319 1.00 84.12 100 ARG A O 1
ATOM 799 N N . ARG A 1 101 ? 1.144 15.242 37.467 1.00 81.25 101 ARG A N 1
ATOM 800 C CA . ARG A 1 101 ? 0.269 14.713 38.529 1.00 81.25 101 ARG A CA 1
ATOM 801 C C . ARG A 1 101 ? 0.961 14.690 39.886 1.00 81.25 101 ARG A C 1
ATOM 803 O O . ARG A 1 101 ? 0.332 15.038 40.881 1.00 81.25 101 ARG A O 1
ATOM 810 N N . SER A 1 102 ? 2.244 14.332 39.931 1.00 81.31 102 SER A N 1
ATOM 811 C CA . SER A 1 102 ? 3.005 14.324 41.181 1.00 81.31 102 SER A CA 1
ATOM 812 C C . SER A 1 102 ? 3.196 15.728 41.755 1.00 81.31 102 SER A C 1
ATOM 814 O O . SER A 1 102 ? 3.136 15.878 42.972 1.00 81.31 102 SER A O 1
ATOM 816 N N . SER A 1 103 ? 3.395 16.755 40.920 1.00 80.69 103 SER A N 1
ATOM 817 C CA . SER A 1 103 ? 3.538 18.139 41.398 1.00 80.69 103 SER A CA 1
ATOM 818 C C . SER A 1 103 ? 2.223 18.759 41.876 1.00 80.69 103 SER A C 1
ATOM 820 O O . SER A 1 103 ? 2.247 19.616 42.748 1.00 80.69 103 SER A O 1
ATOM 822 N N . ASN A 1 104 ? 1.076 18.321 41.347 1.00 78.81 104 ASN A N 1
ATOM 823 C CA . ASN A 1 104 ? -0.234 18.839 41.762 1.00 78.81 104 ASN A CA 1
ATOM 824 C C . ASN A 1 104 ? -0.830 18.134 42.994 1.00 78.81 104 ASN A C 1
ATOM 826 O O . ASN A 1 104 ? -1.837 18.597 43.521 1.00 78.81 104 ASN A O 1
ATOM 830 N N . SER A 1 105 ? -0.256 17.019 43.460 1.00 65.25 105 SER A N 1
ATOM 831 C CA . SER A 1 105 ? -0.841 16.232 44.557 1.00 65.25 105 SER A CA 1
ATOM 832 C C . SER A 1 105 ? -0.419 16.678 45.965 1.00 65.25 105 SER A C 1
ATOM 834 O O . SER A 1 105 ? -0.884 16.089 46.939 1.00 65.25 105 SER A O 1
ATOM 836 N N . SER A 1 106 ? 0.439 17.692 46.111 1.00 62.84 106 SER A N 1
ATOM 837 C CA . SER A 1 106 ? 0.937 18.145 47.421 1.00 62.84 106 SER A CA 1
ATOM 838 C C . SER A 1 106 ? 0.094 19.229 48.102 1.00 62.84 106 SER A C 1
ATOM 840 O O . SER A 1 106 ? 0.436 19.639 49.206 1.00 62.84 106 SER A O 1
ATOM 842 N N . GLU A 1 107 ? -1.015 19.671 47.505 1.00 58.34 107 GLU A N 1
ATOM 843 C CA . GLU A 1 107 ? -1.859 20.735 48.072 1.00 58.34 107 GLU A CA 1
ATOM 844 C C . GLU A 1 107 ? -3.333 20.321 48.165 1.00 58.34 107 GLU A C 1
ATOM 846 O O . GLU 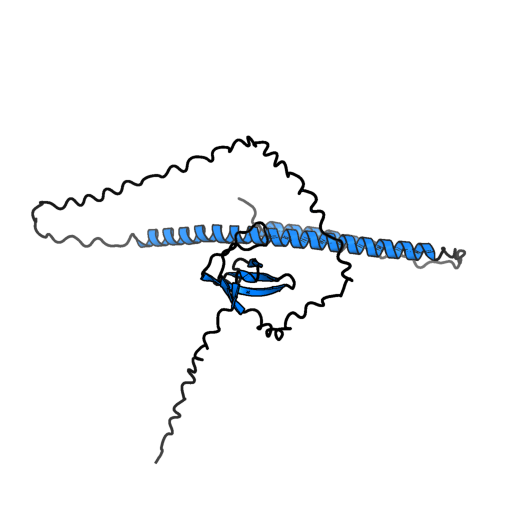A 1 107 ? -4.247 21.035 47.769 1.00 58.34 107 GLU A O 1
ATOM 851 N N . VAL A 1 108 ? -3.584 19.130 48.710 1.00 57.44 108 VAL A N 1
ATOM 852 C CA . VAL A 1 108 ? -4.881 18.839 49.330 1.00 57.44 108 VAL A CA 1
ATOM 853 C C . VAL A 1 108 ? -4.677 18.969 50.830 1.00 57.44 108 VAL A C 1
ATOM 855 O O . VAL A 1 108 ? -4.229 18.042 51.504 1.00 57.44 108 VAL A O 1
ATOM 858 N N . ALA A 1 109 ? -4.962 20.169 51.336 1.00 62.00 109 ALA A N 1
ATOM 859 C CA . ALA A 1 109 ? -5.088 20.431 52.758 1.00 62.00 109 ALA A CA 1
ATOM 860 C C . ALA A 1 109 ? -6.087 19.430 53.351 1.00 62.00 109 ALA A C 1
ATOM 862 O O . ALA A 1 109 ? -7.265 19.426 52.998 1.00 62.00 109 ALA A O 1
ATOM 863 N N . ILE A 1 110 ? -5.586 18.560 54.225 1.00 55.50 110 ILE A N 1
ATOM 864 C CA . ILE A 1 110 ? -6.367 17.609 55.010 1.00 55.50 110 ILE A CA 1
ATOM 865 C C . ILE A 1 110 ? -7.407 18.419 55.804 1.00 55.50 110 ILE A C 1
ATOM 867 O O . ILE A 1 110 ? -7.010 19.195 56.680 1.00 55.50 110 ILE A O 1
ATOM 871 N N . PRO A 1 111 ? -8.721 18.280 55.543 1.00 58.97 111 PRO A N 1
ATOM 872 C CA . PRO A 1 111 ? -9.727 18.837 56.430 1.00 58.97 111 PRO A CA 1
ATOM 873 C C . PRO A 1 111 ? -9.601 18.109 57.765 1.00 58.97 111 PRO A C 1
ATOM 875 O O . PRO A 1 111 ? -9.622 16.877 57.811 1.00 58.97 111 PRO A O 1
ATOM 878 N N . GLN A 1 112 ? -9.428 18.867 58.847 1.00 58.31 112 GLN A N 1
ATOM 879 C CA . GLN A 1 112 ? -9.391 18.308 60.193 1.00 58.31 112 GLN A CA 1
ATOM 880 C C . GLN A 1 112 ? -10.639 17.436 60.426 1.00 58.31 112 GLN A C 1
ATOM 882 O O . GLN A 1 112 ? -11.757 17.903 60.185 1.00 58.31 112 GLN A O 1
ATOM 887 N N . PRO A 1 113 ? -10.483 16.181 60.881 1.00 52.22 113 PRO A N 1
ATOM 888 C CA . PRO A 1 113 ? -11.617 15.309 61.130 1.00 52.22 113 PRO A CA 1
ATOM 889 C C . PRO A 1 113 ? -12.361 15.787 62.379 1.00 52.22 113 PRO A C 1
ATOM 891 O O . PRO A 1 113 ? -11.876 15.665 63.505 1.00 52.22 113 PRO A O 1
ATOM 894 N N . ALA A 1 114 ? -13.563 16.323 62.178 1.00 52.03 114 ALA A N 1
ATOM 895 C CA . ALA A 1 114 ? -14.517 16.525 63.254 1.00 52.03 114 ALA A CA 1
ATOM 896 C C . ALA A 1 114 ? -14.939 15.158 63.813 1.00 52.03 114 ALA A C 1
ATOM 898 O O . ALA A 1 114 ? -15.406 14.280 63.085 1.00 52.03 114 ALA A O 1
ATOM 899 N N . MET A 1 115 ? -14.754 14.993 65.122 1.00 56.47 115 MET A N 1
ATOM 900 C CA . MET A 1 115 ? -15.130 13.815 65.893 1.00 56.47 115 MET A CA 1
ATOM 901 C C . MET A 1 115 ? -16.558 13.364 65.576 1.00 56.47 115 MET A C 1
ATOM 903 O O . MET A 1 115 ? -17.524 14.051 65.897 1.00 56.47 115 MET A O 1
ATOM 907 N N . THR A 1 116 ? -16.713 12.173 65.001 1.00 54.59 116 THR A N 1
ATOM 908 C CA . THR A 1 116 ? -18.000 11.474 65.004 1.00 54.59 116 THR A CA 1
ATOM 909 C C . THR A 1 116 ? -17.813 9.999 65.331 1.00 54.59 116 THR A C 1
ATOM 911 O O . THR A 1 116 ? -17.463 9.178 64.495 1.00 54.59 116 THR A O 1
ATOM 914 N N . ARG A 1 117 ? -18.065 9.717 66.612 1.00 55.72 117 ARG A N 1
ATOM 915 C CA . ARG A 1 117 ? -18.894 8.622 67.123 1.00 55.72 117 ARG A CA 1
ATOM 916 C C . ARG A 1 117 ? -18.647 7.231 66.527 1.00 55.72 117 ARG A C 1
ATOM 918 O O . ARG A 1 117 ? -19.297 6.801 65.580 1.00 55.72 117 ARG A O 1
ATOM 925 N N . GLU A 1 118 ? -17.763 6.532 67.228 1.00 55.41 118 GLU A N 1
ATOM 926 C CA . GLU A 1 118 ? -17.735 5.092 67.493 1.00 55.41 118 GLU A CA 1
ATOM 927 C C . GLU A 1 118 ? -19.022 4.344 67.091 1.00 55.41 118 GLU A C 1
ATOM 929 O O . GLU A 1 118 ? -20.063 4.430 67.749 1.00 55.41 118 GLU A O 1
ATOM 934 N N . ARG A 1 119 ? -18.942 3.590 65.988 1.00 54.53 119 ARG A N 1
ATOM 935 C CA . ARG A 1 119 ? -19.947 2.599 65.602 1.00 54.53 119 ARG A CA 1
ATOM 936 C C . ARG A 1 119 ? -19.258 1.262 65.346 1.00 54.53 119 ARG A C 1
ATOM 938 O O . ARG A 1 119 ? -18.620 1.068 64.322 1.00 54.53 119 ARG A O 1
ATOM 945 N N . ASN A 1 120 ? -19.404 0.402 66.349 1.00 58.47 120 ASN A N 1
ATOM 946 C CA . ASN A 1 120 ? -19.484 -1.059 66.340 1.00 58.47 120 ASN A CA 1
ATOM 947 C C . ASN A 1 120 ? -18.765 -1.821 65.192 1.00 58.47 120 ASN A C 1
ATOM 949 O O . ASN A 1 120 ? -19.262 -1.827 64.063 1.00 58.47 120 ASN A O 1
ATOM 953 N N . PRO A 1 121 ? -17.653 -2.529 65.473 1.00 53.84 121 PRO A N 1
ATOM 954 C CA . PRO A 1 121 ? -16.935 -3.336 64.498 1.00 53.84 121 PRO A CA 1
ATOM 955 C C . PRO A 1 121 ? -17.495 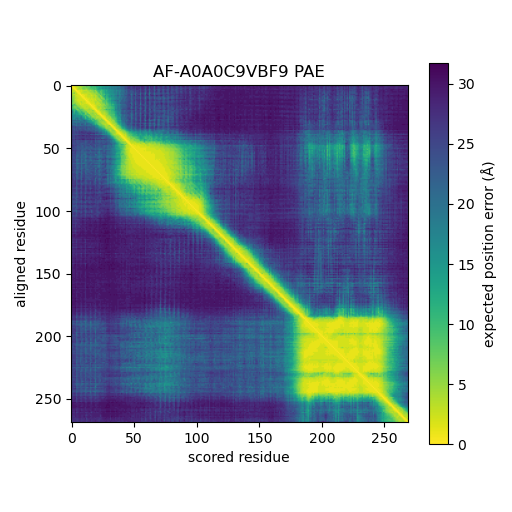-4.764 64.473 1.00 53.84 121 PRO A C 1
ATOM 957 O O . PRO A 1 121 ? -16.981 -5.663 65.134 1.00 53.84 121 PRO A O 1
ATOM 960 N N . ALA A 1 122 ? -18.533 -4.990 63.676 1.00 54.50 122 ALA A N 1
ATOM 961 C CA . ALA A 1 122 ? -18.914 -6.336 63.278 1.00 54.50 122 ALA A CA 1
ATOM 962 C C . ALA A 1 122 ? -19.142 -6.375 61.764 1.00 54.50 122 ALA A C 1
ATOM 964 O O . ALA A 1 122 ? -20.116 -5.846 61.243 1.00 54.50 122 ALA A O 1
ATOM 965 N N . GLU A 1 123 ? -18.192 -7.036 61.102 1.00 55.19 123 GLU A N 1
ATOM 966 C CA . GLU A 1 123 ? -18.477 -7.956 60.004 1.00 55.19 123 GLU A CA 1
ATOM 967 C C . GLU A 1 123 ? -18.863 -7.362 58.642 1.00 55.19 123 GLU A C 1
ATOM 969 O O . GLU A 1 123 ? -20.005 -7.450 58.223 1.00 55.19 123 GLU A O 1
ATOM 974 N N . ILE A 1 124 ? -17.868 -6.908 57.866 1.00 53.62 124 ILE A N 1
ATOM 975 C CA . ILE A 1 124 ? -17.872 -7.134 56.408 1.00 53.62 124 ILE A CA 1
ATOM 976 C C . ILE A 1 124 ? -16.440 -7.468 55.956 1.00 53.62 124 ILE A C 1
ATOM 978 O O . ILE A 1 124 ? -15.661 -6.605 55.553 1.00 53.62 124 ILE A O 1
ATOM 982 N N . ARG A 1 125 ? -16.075 -8.754 56.034 1.00 44.50 125 ARG A N 1
ATOM 983 C CA . ARG A 1 125 ? -14.908 -9.307 55.331 1.00 44.50 125 ARG A CA 1
ATOM 984 C C . ARG A 1 125 ? -15.305 -9.582 53.884 1.00 44.50 125 ARG A C 1
ATOM 986 O O . ARG A 1 125 ? -15.893 -10.618 53.589 1.00 44.50 125 ARG A O 1
ATOM 993 N N . ILE A 1 126 ? -14.969 -8.673 52.976 1.00 57.09 126 ILE A N 1
ATOM 994 C CA . ILE A 1 126 ? -15.063 -8.940 51.538 1.00 57.09 126 ILE A CA 1
ATOM 995 C C . ILE A 1 126 ? -13.786 -9.686 51.138 1.00 57.09 126 ILE A C 1
ATOM 997 O O . ILE A 1 126 ? -12.728 -9.087 50.960 1.00 57.09 126 ILE A O 1
ATOM 1001 N N . ASN A 1 127 ? -13.875 -11.013 51.047 1.00 52.19 127 ASN A N 1
ATOM 1002 C CA . ASN A 1 127 ? -12.848 -11.853 50.434 1.00 52.19 127 ASN A CA 1
ATOM 1003 C C . ASN A 1 127 ? -12.812 -11.576 48.924 1.00 52.19 127 ASN A C 1
ATOM 1005 O O . ASN A 1 127 ? -13.482 -12.254 48.148 1.00 52.19 127 ASN A O 1
ATOM 1009 N N . LEU A 1 128 ? -12.018 -10.595 48.497 1.00 54.88 128 LEU A N 1
ATOM 1010 C CA . LEU A 1 128 ? -11.628 -10.445 47.097 1.00 54.88 128 LEU A CA 1
ATOM 1011 C C . LEU A 1 128 ? -10.276 -11.140 46.891 1.00 54.88 128 LEU A C 1
ATOM 1013 O O . LEU A 1 128 ? -9.231 -10.515 46.735 1.00 54.88 128 LEU A O 1
ATOM 1017 N N . GLY A 1 129 ? -10.312 -12.472 46.960 1.00 47.66 129 GLY A N 1
ATOM 1018 C CA . GLY A 1 129 ? -9.198 -13.344 46.602 1.00 47.66 129 GLY A CA 1
ATOM 1019 C C . GLY A 1 129 ? -9.002 -13.346 45.091 1.00 47.66 129 GLY A C 1
ATOM 1020 O O . GLY A 1 129 ? -9.398 -14.290 44.415 1.00 47.66 129 GLY A O 1
ATOM 1021 N N . TYR A 1 130 ? -8.427 -12.273 44.556 1.00 54.31 130 TYR A N 1
ATOM 1022 C CA . TYR A 1 130 ? -7.898 -12.262 43.199 1.00 54.31 130 TYR A CA 1
ATOM 1023 C C . TYR A 1 130 ? -6.402 -12.549 43.288 1.00 54.31 130 TYR A C 1
ATOM 1025 O O . TYR A 1 130 ? -5.582 -11.646 43.439 1.00 54.31 130 TYR A O 1
ATOM 1033 N N . GLU A 1 131 ? -6.057 -13.835 43.270 1.00 54.44 131 GLU A N 1
ATOM 1034 C CA . GLU A 1 131 ? -4.672 -14.267 43.137 1.00 54.44 131 GLU A CA 1
ATOM 1035 C C . GLU A 1 131 ? -4.248 -14.034 41.673 1.00 54.44 131 GLU A C 1
ATOM 1037 O O . GLU A 1 131 ? -4.858 -14.605 40.760 1.00 54.44 131 GLU A O 1
ATOM 1042 N N . PRO A 1 132 ? -3.256 -13.170 41.392 1.00 53.75 132 PRO A N 1
ATOM 1043 C CA . PRO A 1 132 ? -2.780 -12.968 40.036 1.00 53.75 132 PRO A CA 1
ATOM 1044 C C . PRO A 1 132 ? -2.073 -14.245 39.587 1.00 53.75 132 PRO A C 1
ATOM 1046 O O . PRO A 1 132 ? -0.912 -14.490 39.908 1.00 53.75 132 PRO A O 1
ATOM 1049 N N . LYS A 1 133 ? -2.787 -15.075 38.827 1.00 54.22 133 LYS A N 1
ATOM 1050 C CA . LYS A 1 133 ? -2.221 -16.245 38.164 1.00 54.22 133 LYS A CA 1
ATOM 1051 C C . LYS A 1 133 ? -1.236 -15.753 37.106 1.00 54.22 133 LYS A C 1
ATOM 1053 O O . LYS A 1 133 ? -1.613 -15.462 35.973 1.00 54.22 133 LYS A O 1
ATOM 1058 N N . VAL A 1 134 ? 0.028 -15.616 37.504 1.00 57.03 134 VAL A N 1
ATOM 1059 C CA . VAL A 1 134 ? 1.160 -15.378 36.609 1.00 57.03 134 VAL A CA 1
ATOM 1060 C C . VAL A 1 134 ? 1.217 -16.574 35.667 1.00 57.03 134 VAL A C 1
ATOM 1062 O O . VAL A 1 134 ? 1.715 -17.643 36.017 1.00 57.03 134 VAL A O 1
ATOM 1065 N N . MET A 1 135 ? 0.627 -16.430 34.480 1.00 48.97 135 MET A N 1
ATOM 1066 C CA . MET A 1 135 ? 0.810 -17.396 33.410 1.00 48.97 135 MET A CA 1
ATOM 1067 C C . MET A 1 135 ? 2.272 -17.312 32.983 1.00 48.97 135 MET A C 1
ATOM 1069 O O . MET A 1 135 ? 2.661 -16.438 32.212 1.00 48.97 135 MET A O 1
ATOM 1073 N N . TYR A 1 136 ? 3.088 -18.212 33.528 1.00 62.75 136 TYR A N 1
ATOM 1074 C CA . TYR A 1 136 ? 4.400 -18.525 32.988 1.00 62.75 136 TYR A CA 1
ATOM 1075 C C . TYR A 1 136 ? 4.195 -18.987 31.546 1.00 62.75 136 TYR A C 1
ATOM 1077 O O . TYR A 1 136 ? 3.789 -20.119 31.286 1.00 62.75 136 TYR A O 1
ATOM 1085 N N . VAL A 1 137 ? 4.432 -18.079 30.601 1.00 58.78 137 VAL A N 1
ATOM 1086 C CA . VAL A 1 137 ? 4.575 -18.422 29.191 1.00 58.78 137 VAL A CA 1
ATOM 1087 C C . VAL A 1 137 ? 5.814 -19.302 29.112 1.00 58.78 137 VAL A C 1
ATOM 1089 O O . VAL A 1 137 ? 6.938 -18.829 29.285 1.00 58.78 137 VAL A O 1
ATOM 1092 N N . ALA A 1 138 ? 5.590 -20.606 28.952 1.00 69.69 138 ALA A N 1
ATOM 1093 C CA . ALA A 1 138 ? 6.661 -21.572 28.806 1.00 69.69 138 ALA A CA 1
ATOM 1094 C C . ALA A 1 138 ? 7.582 -21.128 27.652 1.00 69.69 138 ALA A C 1
ATOM 1096 O O . ALA A 1 138 ? 7.080 -20.739 26.591 1.00 69.69 138 ALA A O 1
ATOM 1097 N N . PRO A 1 139 ? 8.913 -21.159 27.835 1.00 70.50 139 PRO A N 1
ATOM 1098 C CA . PRO A 1 139 ? 9.846 -20.830 26.768 1.00 70.50 139 PRO A CA 1
ATOM 1099 C C . PRO A 1 139 ? 9.585 -21.734 25.552 1.00 70.50 139 PRO A C 1
ATOM 1101 O O . PRO A 1 139 ? 9.269 -22.916 25.734 1.00 70.50 139 PRO A O 1
ATOM 1104 N N . PRO A 1 140 ? 9.695 -21.202 24.320 1.00 58.84 140 PRO A N 1
ATOM 1105 C CA . PRO A 1 140 ? 9.382 -21.944 23.108 1.00 58.84 140 PRO A CA 1
ATOM 1106 C C . PRO A 1 140 ? 10.237 -23.207 23.064 1.00 58.84 140 PRO A C 1
ATOM 1108 O O . PRO A 1 140 ? 11.465 -23.149 22.956 1.00 58.84 140 PRO A O 1
ATOM 1111 N N . GLN A 1 141 ? 9.585 -24.363 23.183 1.00 60.34 141 GLN A N 1
ATOM 1112 C CA . GLN A 1 141 ? 10.265 -25.630 22.995 1.00 60.34 141 GLN A CA 1
ATOM 1113 C C . GLN A 1 141 ? 10.775 -25.666 21.558 1.00 60.34 141 GLN A C 1
ATOM 1115 O O . GLN A 1 141 ? 10.012 -25.476 20.611 1.00 60.34 141 GLN A O 1
ATOM 1120 N N . LYS A 1 142 ? 12.087 -25.875 21.402 1.00 55.06 142 LYS A N 1
ATOM 1121 C CA . LYS A 1 142 ? 12.705 -26.186 20.114 1.00 55.06 142 LYS A CA 1
ATOM 1122 C C . LYS A 1 142 ? 11.961 -27.382 19.531 1.00 55.06 142 LYS A C 1
ATOM 1124 O O . LYS A 1 142 ? 12.149 -28.508 19.986 1.00 55.06 142 LYS A O 1
ATOM 1129 N N . ILE A 1 143 ? 11.119 -27.122 18.538 1.00 52.03 143 ILE A N 1
ATOM 1130 C CA . ILE A 1 143 ? 10.474 -28.153 17.740 1.00 52.03 143 ILE A CA 1
ATOM 1131 C C . ILE A 1 143 ? 11.609 -28.829 16.976 1.00 52.03 143 ILE A C 1
ATOM 1133 O O . ILE A 1 143 ? 12.135 -28.305 15.997 1.00 52.03 143 ILE A O 1
ATOM 1137 N N . SER A 1 144 ? 12.060 -29.953 17.524 1.00 59.06 144 SER A N 1
ATOM 1138 C CA . SER A 1 144 ? 12.999 -30.857 16.886 1.00 59.06 144 SER A CA 1
ATOM 1139 C C . SER A 1 144 ? 12.353 -31.331 15.592 1.00 59.06 144 SER A C 1
ATOM 1141 O O . SER A 1 144 ? 11.376 -32.081 15.607 1.00 59.06 144 SER A O 1
ATOM 1143 N N . SER A 1 145 ? 12.865 -30.839 14.468 1.00 52.22 145 SER A N 1
ATOM 1144 C CA . SER A 1 145 ? 12.478 -31.237 13.123 1.00 52.22 145 SER A CA 1
ATOM 1145 C C . SER A 1 145 ? 12.940 -32.669 12.858 1.00 52.22 145 SER A C 1
ATOM 1147 O O . SER A 1 145 ? 13.900 -32.907 12.129 1.00 52.22 145 SER A O 1
ATOM 1149 N N . LYS A 1 146 ? 12.261 -33.645 13.463 1.00 52.69 146 LYS A N 1
ATOM 1150 C CA . LYS A 1 146 ? 12.315 -35.036 13.023 1.00 52.69 146 LYS A CA 1
ATOM 1151 C C . LYS A 1 146 ? 11.197 -35.229 12.005 1.00 52.69 146 LYS A C 1
ATOM 1153 O O . LYS A 1 146 ? 10.080 -35.606 12.342 1.00 52.69 146 LYS A O 1
ATOM 1158 N N . ALA A 1 147 ? 11.505 -34.869 10.763 1.00 60.56 147 ALA A N 1
ATOM 1159 C CA . ALA A 1 147 ? 10.645 -35.120 9.619 1.00 60.56 147 ALA A CA 1
ATOM 1160 C C . ALA A 1 147 ? 10.365 -36.632 9.492 1.00 60.56 147 ALA A C 1
ATOM 1162 O O . ALA A 1 147 ? 11.317 -37.418 9.512 1.00 60.56 147 ALA A O 1
ATOM 1163 N N . PRO A 1 148 ? 9.105 -37.070 9.345 1.00 66.50 148 PRO A N 1
ATOM 1164 C CA . PRO A 1 148 ? 8.819 -38.378 8.780 1.00 66.50 148 PRO A CA 1
ATOM 1165 C C . PRO A 1 148 ? 9.022 -38.327 7.252 1.00 66.50 148 PRO A C 1
ATOM 1167 O O . PRO A 1 148 ? 8.594 -37.362 6.611 1.00 66.50 148 PRO A O 1
ATOM 1170 N N . PRO A 1 149 ? 9.642 -39.345 6.632 1.00 62.69 149 PRO A N 1
ATOM 1171 C CA . PRO A 1 149 ? 9.611 -39.505 5.187 1.00 62.69 149 PRO A CA 1
ATOM 1172 C C . PRO A 1 149 ? 8.210 -39.976 4.780 1.00 62.69 149 PRO A C 1
ATOM 1174 O O . PRO A 1 149 ? 7.938 -41.170 4.685 1.00 62.69 149 PRO A O 1
ATOM 1177 N N . SER A 1 150 ? 7.295 -39.037 4.551 1.00 56.06 150 SER A N 1
ATOM 1178 C CA . SER A 1 150 ? 6.028 -39.339 3.883 1.00 56.06 150 SER A CA 1
ATOM 1179 C C . SER A 1 150 ? 6.289 -39.489 2.388 1.00 56.06 150 SER A C 1
ATOM 1181 O O . SER A 1 150 ? 6.075 -38.576 1.594 1.00 56.06 150 SER A O 1
ATOM 1183 N N . THR A 1 151 ? 6.785 -40.664 2.009 1.00 58.59 151 THR A N 1
ATOM 1184 C CA . THR A 1 151 ? 6.725 -41.174 0.642 1.00 58.59 151 THR A CA 1
ATOM 1185 C C . THR A 1 151 ? 5.253 -41.381 0.287 1.00 58.59 151 THR A C 1
ATOM 1187 O O . THR A 1 151 ? 4.683 -42.443 0.526 1.00 58.59 151 THR A O 1
ATOM 1190 N N . LEU A 1 152 ? 4.613 -40.353 -0.272 1.00 55.97 152 LEU A N 1
ATOM 1191 C CA . LEU A 1 152 ? 3.364 -40.526 -1.005 1.00 55.97 152 LEU A CA 1
ATOM 1192 C C . LEU A 1 152 ? 3.698 -41.264 -2.303 1.00 55.97 152 LEU A C 1
ATOM 1194 O O . LEU A 1 152 ? 4.104 -40.661 -3.295 1.00 55.97 152 LEU A O 1
ATOM 1198 N N . GLN A 1 153 ? 3.562 -42.592 -2.279 1.00 57.75 153 GLN A N 1
ATOM 1199 C CA . GLN A 1 153 ? 3.456 -43.388 -3.495 1.00 57.75 153 GLN A CA 1
ATOM 1200 C C . GLN A 1 153 ? 2.173 -42.977 -4.221 1.00 57.75 153 GLN A C 1
ATOM 1202 O O . GLN A 1 153 ? 1.080 -43.462 -3.929 1.00 57.75 153 GLN A O 1
ATOM 1207 N N . ILE A 1 154 ? 2.312 -42.058 -5.170 1.00 55.78 154 ILE A N 1
ATOM 1208 C CA . ILE A 1 154 ? 1.296 -41.802 -6.183 1.00 55.78 154 ILE A CA 1
ATOM 1209 C C . ILE A 1 154 ? 1.303 -43.030 -7.091 1.00 55.78 154 ILE A C 1
ATOM 1211 O O . ILE A 1 154 ? 2.185 -43.209 -7.929 1.00 55.78 154 ILE A O 1
ATOM 1215 N N . LYS A 1 155 ? 0.340 -43.921 -6.857 1.00 61.94 155 LYS A N 1
ATOM 1216 C CA . LYS A 1 155 ? 0.021 -45.031 -7.750 1.00 61.94 155 LYS A CA 1
ATOM 1217 C C . LYS A 1 155 ? -0.379 -44.420 -9.105 1.00 61.94 155 LYS A C 1
ATOM 1219 O O . LYS A 1 155 ? -1.278 -43.575 -9.111 1.00 61.94 155 LYS A O 1
ATOM 1224 N N . PRO A 1 156 ? 0.273 -44.776 -10.225 1.00 68.44 156 PRO A N 1
ATOM 1225 C CA . PRO A 1 156 ? -0.127 -44.266 -11.530 1.00 68.44 156 PRO A CA 1
ATOM 1226 C C . PRO A 1 156 ? -1.579 -44.687 -11.816 1.00 68.44 156 PRO A C 1
ATOM 1228 O O . PRO A 1 156 ? -1.952 -45.823 -11.496 1.00 68.44 156 PRO A O 1
ATOM 1231 N N . PRO A 1 157 ? -2.421 -43.782 -12.345 1.00 69.38 157 PRO A N 1
ATOM 1232 C CA . PRO A 1 157 ? -3.785 -44.117 -12.706 1.00 69.38 157 PRO A CA 1
ATOM 1233 C C . PRO A 1 157 ? -3.775 -45.162 -13.819 1.00 69.38 157 PRO A C 1
ATOM 1235 O O . PRO A 1 157 ? -3.028 -45.074 -14.787 1.00 69.38 157 PRO A O 1
ATOM 1238 N N . VAL A 1 158 ? -4.604 -46.170 -13.592 1.00 69.81 158 VAL A N 1
ATOM 1239 C CA . VAL A 1 158 ? -4.870 -47.322 -14.444 1.00 69.81 158 VAL A CA 1
ATOM 1240 C C . VAL A 1 158 ? -5.288 -46.846 -15.835 1.00 69.81 158 VAL A C 1
ATOM 1242 O O . VAL A 1 158 ? -6.141 -45.963 -15.946 1.00 69.81 158 VAL A O 1
ATOM 1245 N N . ASP A 1 159 ? -4.695 -47.447 -16.865 1.00 56.16 159 ASP A N 1
ATOM 1246 C CA . ASP A 1 159 ? -5.044 -47.253 -18.270 1.00 56.16 159 ASP A CA 1
ATOM 1247 C C . ASP A 1 159 ? -6.539 -47.526 -18.488 1.00 56.16 159 ASP A C 1
ATOM 1249 O O . ASP A 1 159 ? -7.003 -48.667 -18.465 1.00 56.16 159 ASP A O 1
ATOM 1253 N N . PHE A 1 160 ? -7.315 -46.459 -18.667 1.00 63.12 160 PHE A N 1
ATOM 1254 C CA . PHE A 1 160 ? -8.689 -46.546 -19.142 1.00 63.12 160 PHE A CA 1
ATOM 1255 C C . PHE A 1 160 ? -8.647 -46.544 -20.673 1.00 63.12 160 PHE A C 1
ATOM 1257 O O . PHE A 1 160 ? -8.635 -45.489 -21.309 1.00 63.12 160 PHE A O 1
ATOM 1264 N N . ASP A 1 161 ? -8.612 -47.742 -21.257 1.00 61.78 161 ASP A N 1
ATOM 1265 C CA . ASP A 1 161 ? -8.860 -47.976 -22.682 1.00 61.78 161 ASP A CA 1
ATOM 1266 C C . ASP A 1 161 ? -10.331 -47.647 -22.998 1.00 61.78 161 ASP A C 1
ATOM 1268 O O . ASP A 1 161 ? -11.227 -48.492 -22.975 1.00 61.78 161 ASP A O 1
ATOM 1272 N N . GLY A 1 162 ? -10.594 -46.362 -23.233 1.00 66.56 162 GLY A N 1
ATOM 1273 C CA . GLY A 1 162 ? -11.861 -45.847 -23.740 1.00 66.56 162 GLY A CA 1
ATOM 1274 C C . GLY A 1 162 ? -11.809 -45.651 -25.262 1.00 66.56 162 GLY A C 1
ATOM 1275 O O . GLY A 1 162 ? -10.785 -45.209 -2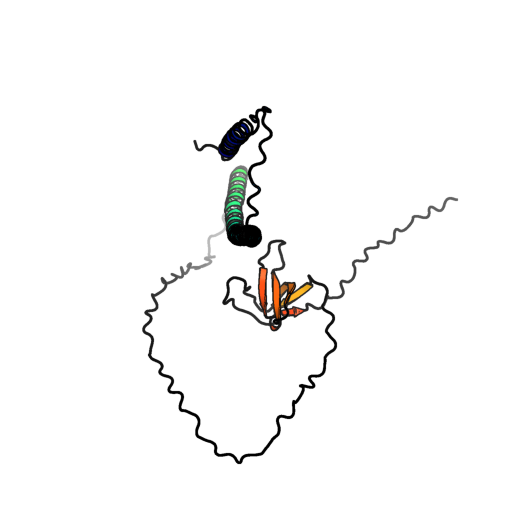5.789 1.00 66.56 162 GLY A O 1
ATOM 1276 N N . PRO A 1 163 ? -12.894 -45.952 -26.000 1.00 60.75 163 PRO A N 1
ATOM 1277 C CA . PRO A 1 163 ? -12.902 -45.907 -27.456 1.00 60.75 163 PRO A CA 1
ATOM 1278 C C . PRO A 1 163 ? -12.616 -44.498 -27.988 1.00 60.75 163 PRO A C 1
ATOM 1280 O O . PRO A 1 163 ? -13.213 -43.508 -27.566 1.00 60.75 163 PRO A O 1
ATOM 1283 N N . LYS A 1 164 ? -11.705 -44.444 -28.966 1.00 53.94 164 LYS A N 1
ATOM 1284 C CA . LYS A 1 164 ? -11.295 -43.259 -29.727 1.00 53.94 164 LYS A CA 1
ATOM 1285 C C . LYS A 1 164 ? -12.499 -42.623 -30.434 1.00 53.94 164 LYS A C 1
ATOM 1287 O O . LYS A 1 164 ? -12.798 -42.950 -31.580 1.00 53.94 164 LYS A O 1
ATOM 1292 N N . ALA A 1 165 ? -13.170 -41.691 -29.764 1.00 48.75 165 ALA A N 1
ATOM 1293 C CA . ALA A 1 165 ? -14.096 -40.771 -30.405 1.00 48.75 165 ALA A CA 1
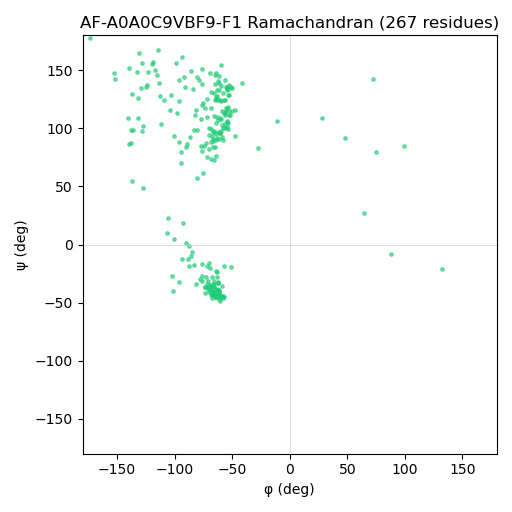ATOM 1294 C C . ALA A 1 165 ? -13.295 -39.611 -31.014 1.00 48.75 165 ALA A C 1
ATOM 1296 O O . ALA A 1 165 ? -12.702 -38.792 -30.314 1.00 48.75 165 ALA A O 1
ATOM 1297 N N . LEU A 1 166 ? -13.268 -39.576 -32.345 1.00 56.41 166 LEU A N 1
ATOM 1298 C CA . LEU A 1 166 ? -12.761 -38.486 -33.172 1.00 56.41 166 LEU A CA 1
ATOM 1299 C C . LEU A 1 166 ? -13.584 -37.217 -32.905 1.00 56.41 166 LEU A C 1
ATOM 1301 O O . LEU A 1 166 ? -14.603 -36.986 -33.552 1.00 56.41 166 LEU A O 1
ATOM 1305 N N . ILE A 1 167 ? -13.162 -36.395 -31.944 1.00 55.62 167 ILE A N 1
ATOM 1306 C CA . ILE A 1 167 ? -13.752 -35.076 -31.706 1.00 55.62 167 ILE A CA 1
ATOM 1307 C C . ILE A 1 167 ? -12.710 -34.029 -32.084 1.00 55.62 167 ILE A C 1
ATOM 1309 O O . ILE A 1 167 ? -11.725 -33.792 -31.390 1.00 55.62 167 ILE A O 1
ATOM 1313 N N . SER A 1 168 ? -12.949 -33.441 -33.254 1.00 60.78 168 SER A N 1
ATOM 1314 C CA . SER A 1 168 ? -12.309 -32.239 -33.780 1.00 60.78 168 SER A CA 1
ATOM 1315 C C . SER A 1 168 ? -12.139 -31.169 -32.688 1.00 60.78 168 SER A C 1
ATOM 1317 O O . SER A 1 168 ? -13.093 -30.942 -31.937 1.00 60.78 168 SER A O 1
ATOM 1319 N N . PRO A 1 169 ? -11.005 -30.442 -32.621 1.00 58.47 169 PRO A N 1
ATOM 1320 C CA . PRO A 1 169 ? -10.841 -29.305 -31.723 1.00 58.47 169 PRO A CA 1
ATOM 1321 C C . PRO A 1 169 ? -11.723 -28.161 -32.227 1.00 58.47 169 PRO A C 1
ATOM 1323 O O . PRO A 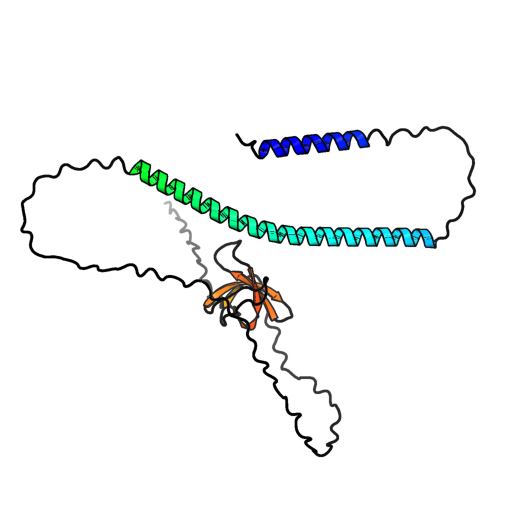1 169 ? -11.297 -27.276 -32.964 1.00 58.47 169 PRO A O 1
ATOM 1326 N N . ARG A 1 170 ? -13.010 -28.208 -31.884 1.00 52.75 170 ARG A N 1
ATOM 1327 C CA . ARG A 1 170 ? -13.910 -27.079 -32.056 1.00 52.75 170 ARG A CA 1
ATOM 1328 C C . ARG A 1 170 ? -13.588 -26.132 -30.916 1.00 52.75 170 ARG A C 1
ATOM 1330 O O . ARG A 1 170 ? -13.869 -26.432 -29.763 1.00 52.75 170 ARG A O 1
ATOM 1337 N N . THR A 1 171 ? -12.947 -25.025 -31.256 1.00 51.16 171 THR A N 1
ATOM 1338 C CA . THR A 1 171 ? -12.743 -23.853 -30.413 1.00 51.16 171 THR A CA 1
ATOM 1339 C C . THR A 1 171 ? -14.071 -23.476 -29.755 1.00 51.16 171 THR A C 1
ATOM 1341 O O . THR A 1 171 ? -14.895 -22.785 -30.351 1.00 51.16 171 THR A O 1
ATOM 1344 N N . ILE A 1 172 ? -14.321 -23.965 -28.539 1.00 49.09 172 ILE A N 1
ATOM 1345 C CA . ILE A 1 172 ? -15.402 -23.460 -27.701 1.00 49.09 172 ILE A CA 1
ATOM 1346 C C . ILE A 1 172 ? -14.865 -22.144 -27.155 1.00 49.09 172 ILE A C 1
ATOM 1348 O O . ILE A 1 172 ? -14.242 -22.090 -26.098 1.00 49.09 172 ILE A O 1
ATOM 1352 N N . ALA A 1 173 ? -15.032 -21.081 -27.944 1.00 55.25 173 ALA A N 1
ATOM 1353 C CA . ALA A 1 173 ? -14.991 -19.732 -27.420 1.00 55.25 173 ALA A CA 1
ATOM 1354 C C . ALA A 1 173 ? -15.974 -19.715 -26.249 1.00 55.25 173 ALA A C 1
ATOM 1356 O O . ALA A 1 173 ? -17.169 -19.931 -26.441 1.00 55.25 173 ALA A O 1
ATOM 1357 N N . SER A 1 174 ? -15.441 -19.578 -25.037 1.00 56.03 174 SER A N 1
ATOM 1358 C CA . SER A 1 174 ? -16.226 -19.433 -23.823 1.00 56.03 174 SER A CA 1
ATOM 1359 C C . SER A 1 174 ? -17.146 -18.232 -24.017 1.00 56.03 174 SER A C 1
ATOM 1361 O O . SER A 1 174 ? -16.719 -17.082 -23.923 1.00 56.03 174 SER A O 1
ATOM 1363 N N . ILE A 1 175 ? -18.410 -18.500 -24.348 1.00 50.34 175 ILE A N 1
ATOM 1364 C CA . ILE A 1 175 ? -19.502 -17.531 -24.298 1.00 50.34 175 ILE A CA 1
ATOM 1365 C C . ILE A 1 175 ? -19.846 -17.385 -22.813 1.00 50.34 175 ILE A C 1
ATOM 1367 O O . ILE A 1 175 ? -20.925 -17.752 -22.356 1.00 50.34 175 ILE A O 1
ATOM 1371 N N . ALA A 1 176 ? -18.880 -16.917 -22.022 1.00 65.06 176 ALA A N 1
ATOM 1372 C CA . ALA A 1 176 ? -19.187 -16.355 -20.727 1.00 65.06 176 ALA A CA 1
ATOM 1373 C C . ALA A 1 176 ? -20.037 -15.108 -21.013 1.00 65.06 176 ALA A C 1
ATOM 1375 O O . ALA A 1 176 ? -19.633 -14.287 -21.847 1.00 65.06 176 ALA A O 1
ATOM 1376 N N . PRO A 1 177 ? -21.228 -14.963 -20.405 1.00 58.06 177 PRO A N 1
ATOM 1377 C CA . PRO A 1 177 ? -22.009 -13.749 -20.548 1.00 58.06 177 PRO A CA 1
ATOM 1378 C C . PRO A 1 177 ? -21.107 -12.586 -20.148 1.00 58.06 177 PRO A C 1
ATOM 1380 O O . PRO A 1 177 ? -20.616 -12.521 -19.023 1.00 58.06 177 PRO A O 1
ATOM 1383 N N . LYS A 1 178 ? -20.836 -11.705 -21.113 1.00 46.62 178 LYS A N 1
ATOM 1384 C CA . LYS A 1 178 ? -20.101 -10.463 -20.917 1.00 46.62 178 LYS A CA 1
ATOM 1385 C C . LYS A 1 178 ? -20.967 -9.602 -20.005 1.00 46.62 178 LYS A C 1
ATOM 1387 O O . LYS A 1 178 ? -21.791 -8.830 -20.492 1.00 46.62 178 LYS A O 1
ATOM 1392 N N . LEU A 1 179 ? -20.854 -9.817 -18.689 1.00 52.00 179 LEU A N 1
ATOM 1393 C CA . LEU A 1 179 ? -21.452 -8.925 -17.711 1.00 52.00 179 LEU A CA 1
ATOM 1394 C C . LEU A 1 179 ? -20.992 -7.512 -18.086 1.00 52.00 179 LEU A C 1
ATOM 1396 O O . LEU A 1 179 ? -19.823 -7.335 -18.458 1.00 52.00 179 LEU A O 1
ATOM 1400 N N . PRO A 1 180 ? -21.899 -6.522 -18.068 1.00 61.53 180 PRO A N 1
ATOM 1401 C CA . PRO A 1 180 ? -21.517 -5.147 -18.329 1.00 61.53 180 PRO A CA 1
ATOM 1402 C C . PRO A 1 180 ? -20.320 -4.817 -17.431 1.00 61.53 180 PRO A C 1
ATOM 1404 O O . PRO A 1 180 ? -20.347 -5.207 -16.260 1.00 61.53 180 PRO A O 1
ATOM 1407 N N . PRO A 1 181 ? -19.263 -4.171 -17.965 1.00 54.84 181 PRO A N 1
ATOM 1408 C CA . PRO A 1 181 ? -18.118 -3.777 -17.161 1.00 54.84 181 PRO A CA 1
ATOM 1409 C C . PRO A 1 181 ? -18.671 -2.995 -15.979 1.00 54.84 181 PRO A C 1
ATOM 1411 O O . PRO A 1 181 ? -19.278 -1.936 -16.168 1.00 54.84 181 PRO A O 1
ATOM 1414 N N . MET A 1 182 ? -18.572 -3.581 -14.782 1.00 59.16 182 MET A N 1
ATOM 1415 C CA . MET A 1 182 ? -19.047 -2.919 -13.580 1.00 59.16 182 MET A CA 1
ATOM 1416 C C . MET A 1 182 ? -18.361 -1.556 -13.553 1.00 59.16 182 MET A C 1
ATOM 1418 O O . MET A 1 182 ? -17.148 -1.498 -13.769 1.00 59.16 182 MET A O 1
ATOM 1422 N N . PRO A 1 183 ? -19.115 -0.458 -13.384 1.00 59.94 183 PRO A N 1
ATOM 1423 C CA . PRO A 1 183 ? -18.523 0.863 -13.361 1.00 59.94 183 PRO A CA 1
ATOM 1424 C C . PRO A 1 183 ? -17.472 0.852 -12.257 1.00 59.94 183 PRO A C 1
ATOM 1426 O O . PRO A 1 183 ? -17.818 0.710 -11.086 1.00 59.94 183 PRO A O 1
ATOM 1429 N N . SER A 1 184 ? -16.198 0.939 -12.647 1.00 64.38 184 SER A N 1
ATOM 1430 C CA . SER A 1 184 ? -15.068 1.023 -11.731 1.00 64.38 184 SER A CA 1
ATOM 1431 C C . SER A 1 184 ? -15.346 2.204 -10.814 1.00 64.38 184 SER A C 1
ATOM 1433 O O . SER A 1 184 ? -15.273 3.366 -11.234 1.00 64.38 184 SER A O 1
ATOM 1435 N N . ALA A 1 185 ? -15.805 1.917 -9.600 1.00 74.00 185 ALA A N 1
ATOM 1436 C CA . ALA A 1 185 ? -16.206 2.965 -8.689 1.00 74.00 185 ALA A CA 1
ATOM 1437 C C . ALA A 1 185 ? -14.988 3.846 -8.407 1.00 74.00 185 ALA A C 1
ATOM 1439 O O . ALA A 1 185 ? -13.848 3.380 -8.366 1.00 74.00 185 ALA A O 1
ATOM 1440 N N . ARG A 1 186 ? -15.224 5.148 -8.246 1.00 85.75 186 ARG A N 1
ATOM 1441 C CA . ARG A 1 186 ? -14.141 6.118 -8.076 1.00 85.75 186 ARG A CA 1
ATOM 1442 C C . ARG A 1 186 ? -13.328 5.773 -6.827 1.00 85.75 186 ARG A C 1
ATOM 1444 O O . ARG A 1 186 ? -13.876 5.690 -5.731 1.00 85.75 186 ARG A O 1
ATOM 1451 N N . LEU A 1 187 ? -12.024 5.595 -7.004 1.00 91.44 187 LEU A N 1
ATOM 1452 C CA . LEU A 1 187 ? -11.069 5.408 -5.918 1.00 91.44 187 LEU A CA 1
ATOM 1453 C C . LEU A 1 187 ? -10.597 6.777 -5.386 1.00 91.44 187 LEU A C 1
ATOM 1455 O O . LEU A 1 187 ? -10.527 7.739 -6.158 1.00 91.44 187 LEU A O 1
ATOM 1459 N N . PRO A 1 188 ? -10.246 6.897 -4.091 1.00 93.81 188 PRO A N 1
ATOM 1460 C CA . PRO A 1 188 ? -10.326 5.867 -3.055 1.00 93.81 188 PRO A CA 1
ATOM 1461 C C . PRO A 1 188 ? -11.742 5.721 -2.469 1.00 93.81 188 PRO A C 1
ATOM 1463 O O . PRO A 1 188 ? -12.425 6.720 -2.241 1.00 93.81 188 PRO A O 1
ATOM 1466 N N . ARG A 1 189 ? -12.151 4.491 -2.134 1.00 93.62 189 ARG A N 1
ATOM 1467 C CA . ARG A 1 189 ? -13.486 4.178 -1.573 1.00 93.62 189 ARG A CA 1
ATOM 1468 C C . ARG A 1 189 ? -13.411 3.295 -0.330 1.00 93.62 189 ARG A C 1
ATOM 1470 O O . ARG A 1 189 ? -12.354 2.748 -0.027 1.00 93.62 189 ARG A O 1
ATOM 1477 N N . LEU A 1 190 ? -14.498 3.205 0.437 1.00 95.56 190 LEU A N 1
ATOM 1478 C CA . LEU A 1 190 ? -14.555 2.354 1.630 1.00 95.56 190 LEU A CA 1
ATOM 1479 C C . LEU A 1 190 ? -15.067 0.957 1.275 1.00 95.56 190 LEU A C 1
ATOM 1481 O O . LEU A 1 190 ? -16.067 0.810 0.580 1.00 95.56 190 LEU A O 1
ATOM 1485 N N . VAL A 1 191 ? -14.399 -0.054 1.813 1.00 96.88 191 VAL A N 1
ATOM 1486 C CA . VAL A 1 191 ? -14.754 -1.467 1.671 1.00 96.88 191 VAL A CA 1
ATOM 1487 C C . VAL A 1 191 ? -14.810 -2.121 3.046 1.00 96.88 191 VAL A C 1
ATOM 1489 O O . VAL A 1 191 ? -14.198 -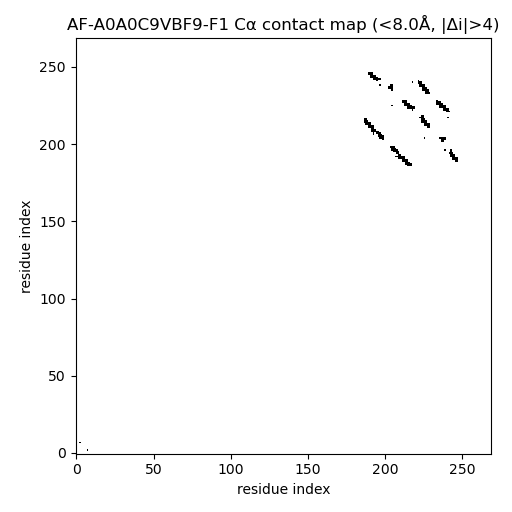1.635 4.003 1.00 96.88 191 VAL A O 1
ATOM 1492 N N . VAL A 1 192 ? -15.566 -3.205 3.158 1.00 97.44 192 VAL A N 1
ATOM 1493 C CA . VAL A 1 192 ? -15.650 -4.036 4.360 1.00 97.44 192 VAL A CA 1
ATOM 1494 C C . VAL A 1 192 ? -15.055 -5.400 4.045 1.00 97.44 192 VAL A C 1
ATOM 1496 O O . VAL A 1 192 ? -15.257 -5.937 2.961 1.00 97.44 192 VAL A O 1
ATOM 1499 N N . VAL A 1 193 ? -14.296 -5.951 4.981 1.00 98.12 193 VAL A N 1
ATOM 1500 C CA . VAL A 1 193 ? -13.713 -7.286 4.851 1.00 98.12 193 VAL A CA 1
ATOM 1501 C C . VAL A 1 193 ? -14.791 -8.340 5.100 1.00 98.12 193 VAL A C 1
ATOM 1503 O O . VAL A 1 193 ? -15.362 -8.388 6.189 1.00 98.12 193 VAL A O 1
ATOM 1506 N N . GLU A 1 194 ? -15.048 -9.194 4.113 1.00 98.06 194 GLU A N 1
ATOM 1507 C CA . GLU A 1 194 ? -15.991 -10.316 4.203 1.00 98.06 194 GLU A CA 1
ATOM 1508 C C . GLU A 1 194 ? -15.278 -11.630 4.554 1.00 98.06 194 GLU A C 1
ATOM 1510 O O . GLU A 1 194 ? -15.818 -12.446 5.297 1.00 98.06 194 GLU A O 1
ATOM 1515 N N . SER A 1 195 ? -14.025 -11.795 4.113 1.00 98.25 195 SER A N 1
ATOM 1516 C CA . SER A 1 195 ? -13.182 -12.950 4.439 1.00 98.25 195 SER A CA 1
ATOM 1517 C C . SER A 1 195 ? -11.854 -12.513 5.048 1.00 98.25 195 SER A C 1
ATOM 1519 O O . SER A 1 195 ? -11.199 -11.593 4.561 1.00 98.25 195 SER A O 1
ATOM 1521 N N . SER A 1 196 ? -11.428 -13.189 6.116 1.00 98.00 196 SER A N 1
ATOM 1522 C CA . SER A 1 196 ? -10.110 -12.959 6.707 1.00 98.00 196 SER A CA 1
ATOM 1523 C C . SER A 1 196 ? -9.001 -13.452 5.786 1.00 98.00 196 SER A C 1
ATOM 1525 O O . SER A 1 196 ? -9.152 -14.471 5.113 1.00 98.00 196 SER A O 1
ATOM 1527 N N . PHE A 1 197 ? -7.859 -12.778 5.829 1.00 97.88 197 PHE A N 1
ATOM 1528 C CA . PHE A 1 197 ? -6.680 -13.144 5.057 1.00 97.88 197 PHE A CA 1
ATOM 1529 C C . PHE A 1 197 ? -5.438 -13.026 5.937 1.00 97.88 197 PHE A C 1
ATOM 1531 O O . PHE A 1 197 ? -5.244 -12.015 6.621 1.00 97.88 197 PHE A O 1
ATOM 1538 N N . GLN A 1 198 ? -4.629 -14.085 5.946 1.00 97.56 198 GLN A N 1
ATOM 1539 C CA . GLN A 1 198 ? -3.375 -14.155 6.687 1.00 97.56 198 GLN A CA 1
ATOM 1540 C C . GLN A 1 198 ? -2.211 -13.963 5.718 1.00 97.56 198 GLN A C 1
ATOM 1542 O O . GLN A 1 198 ? -2.119 -14.657 4.711 1.00 97.56 198 GLN A O 1
ATOM 1547 N N . THR A 1 199 ? -1.315 -13.038 6.051 1.00 95.00 199 THR A N 1
ATOM 1548 C CA . THR A 1 199 ? -0.176 -12.679 5.201 1.00 95.00 199 THR A CA 1
ATOM 1549 C C . THR A 1 199 ? 0.840 -13.810 5.105 1.00 95.00 199 THR A C 1
ATOM 1551 O O . THR A 1 199 ? 1.308 -14.317 6.127 1.00 95.00 199 THR A O 1
ATOM 1554 N N . THR A 1 200 ? 1.242 -14.126 3.885 1.00 92.56 200 THR A N 1
ATOM 1555 C CA . THR A 1 200 ? 2.397 -14.953 3.529 1.00 92.56 200 THR A CA 1
ATOM 1556 C C . THR A 1 200 ? 3.587 -14.109 3.068 1.00 92.56 200 THR A C 1
ATOM 1558 O O . THR A 1 200 ? 4.736 -14.509 3.268 1.00 92.56 200 THR A O 1
ATOM 1561 N N . LEU A 1 201 ? 3.327 -12.918 2.515 1.00 93.31 201 LEU A N 1
ATOM 1562 C CA . LEU A 1 201 ? 4.334 -11.969 2.040 1.00 93.31 201 LEU A CA 1
ATOM 1563 C C . LEU A 1 201 ? 4.337 -10.669 2.859 1.00 93.31 201 LEU A C 1
ATOM 1565 O O . LEU A 1 201 ? 3.466 -10.402 3.682 1.00 93.31 201 LEU A O 1
ATOM 1569 N N . HIS A 1 202 ? 5.381 -9.865 2.668 1.00 92.94 202 HIS A N 1
ATOM 1570 C CA . HIS A 1 202 ? 5.661 -8.667 3.470 1.00 92.94 202 HIS A CA 1
ATOM 1571 C C . HIS A 1 202 ? 4.897 -7.414 3.018 1.00 92.94 202 HIS A C 1
ATOM 1573 O O . HIS A 1 202 ? 4.858 -6.419 3.739 1.00 92.94 202 HIS A O 1
ATOM 1579 N N . ASP A 1 203 ? 4.376 -7.435 1.800 1.00 96.31 203 ASP A N 1
ATOM 1580 C CA . ASP A 1 203 ? 3.545 -6.411 1.174 1.00 96.31 203 ASP A CA 1
ATOM 1581 C C . ASP A 1 203 ? 2.047 -6.682 1.353 1.00 96.31 203 ASP A C 1
ATOM 1583 O O . ASP A 1 203 ? 1.228 -5.788 1.138 1.00 96.31 203 ASP A O 1
ATOM 1587 N N . GLU A 1 204 ? 1.690 -7.882 1.797 1.00 97.56 204 GLU A N 1
ATOM 1588 C CA . GLU A 1 204 ? 0.323 -8.271 2.111 1.00 97.56 204 GLU A CA 1
ATOM 1589 C C . GLU A 1 204 ? -0.142 -7.672 3.450 1.00 97.56 204 GLU A C 1
ATOM 1591 O O . GLU A 1 204 ? 0.648 -7.453 4.372 1.00 97.56 204 GLU A O 1
ATOM 1596 N N . LEU A 1 205 ? -1.450 -7.437 3.588 1.00 97.62 205 LEU A N 1
ATOM 1597 C CA . LEU A 1 205 ? -2.052 -6.948 4.832 1.00 97.62 205 LEU A CA 1
ATOM 1598 C C . LEU A 1 205 ? -2.887 -8.036 5.514 1.00 97.62 205 LEU A C 1
ATOM 1600 O O . LEU A 1 205 ? -3.840 -8.548 4.931 1.00 97.62 205 LEU A O 1
ATOM 1604 N N . THR A 1 206 ? -2.589 -8.345 6.782 1.00 98.06 206 THR A N 1
ATOM 1605 C CA . THR A 1 206 ? -3.427 -9.268 7.568 1.00 98.06 206 THR A CA 1
ATOM 1606 C C . THR A 1 206 ? -4.728 -8.553 7.902 1.00 98.06 206 THR A C 1
ATOM 1608 O O . THR A 1 206 ? -4.687 -7.473 8.494 1.00 98.06 206 THR A O 1
ATOM 1611 N N . ILE A 1 207 ? -5.868 -9.149 7.557 1.00 98.12 207 ILE A N 1
ATOM 1612 C CA . ILE A 1 207 ? -7.201 -8.549 7.714 1.00 98.12 207 ILE A CA 1
ATOM 1613 C C . ILE A 1 207 ? -8.179 -9.537 8.354 1.00 98.12 207 ILE A C 1
ATOM 1615 O O . ILE A 1 207 ? -8.082 -10.751 8.162 1.00 98.12 207 ILE A O 1
ATOM 1619 N N . LYS A 1 208 ? -9.134 -9.010 9.125 1.00 98.31 208 LYS A N 1
ATOM 1620 C CA . LYS A 1 208 ? -10.198 -9.785 9.782 1.00 98.31 208 LYS A CA 1
ATOM 1621 C C . LYS A 1 208 ? -11.570 -9.376 9.259 1.00 98.31 208 LYS A C 1
ATOM 1623 O O . LYS A 1 208 ? -11.778 -8.223 8.893 1.00 98.31 208 LYS A O 1
ATOM 1628 N N . VAL A 1 209 ? -12.507 -10.323 9.271 1.00 98.25 209 VAL A N 1
ATOM 1629 C CA . VAL A 1 209 ? -13.903 -10.095 8.870 1.00 98.25 209 VAL A CA 1
ATOM 1630 C C . VAL A 1 209 ? -14.514 -8.946 9.675 1.00 98.25 209 VAL A C 1
ATOM 1632 O O . VAL A 1 209 ? -14.327 -8.857 10.888 1.00 98.25 209 VAL A O 1
ATOM 1635 N N . GLY A 1 210 ? -15.230 -8.056 8.988 1.00 96.75 210 GLY A N 1
ATOM 1636 C CA . GLY A 1 210 ? -15.881 -6.875 9.556 1.00 96.75 210 GLY A CA 1
ATOM 1637 C C . GLY A 1 210 ? -15.003 -5.622 9.624 1.00 96.75 210 GLY A C 1
ATOM 1638 O O . GLY A 1 210 ? -15.515 -4.535 9.904 1.00 96.75 210 GLY A O 1
ATOM 1639 N N . GLU A 1 211 ? -13.701 -5.717 9.340 1.00 97.69 211 GLU A N 1
ATOM 1640 C CA . GLU A 1 211 ? -12.842 -4.533 9.275 1.00 97.69 211 GLU A CA 1
ATOM 1641 C C . GLU A 1 211 ? -13.265 -3.610 8.124 1.00 97.69 211 GLU A C 1
ATOM 1643 O O . GLU A 1 211 ? -13.578 -4.059 7.025 1.00 97.69 211 GLU A O 1
ATOM 1648 N N . THR A 1 212 ? -13.268 -2.295 8.367 1.00 97.06 212 THR A N 1
ATOM 1649 C CA . THR A 1 212 ? -13.471 -1.301 7.304 1.00 97.06 212 THR A CA 1
ATOM 1650 C C . THR A 1 212 ? -12.116 -0.805 6.815 1.00 97.06 212 THR A C 1
ATOM 1652 O O . THR A 1 212 ? -11.317 -0.279 7.596 1.00 97.06 212 THR A O 1
ATOM 1655 N N . LEU A 1 213 ? -11.876 -0.932 5.515 1.00 97.62 213 LEU A N 1
ATOM 1656 C CA . LEU A 1 213 ? -10.650 -0.512 4.849 1.00 97.62 213 LEU A CA 1
ATOM 1657 C C . LEU A 1 213 ? -10.964 0.559 3.806 1.00 97.62 213 LEU A C 1
ATOM 1659 O O . LEU A 1 213 ? -12.085 0.680 3.314 1.00 97.62 213 LEU A O 1
ATOM 1663 N N . ARG A 1 214 ? -9.959 1.359 3.468 1.00 96.69 214 ARG A N 1
ATOM 1664 C CA . ARG A 1 214 ? -9.996 2.262 2.323 1.00 96.69 214 ARG A CA 1
ATOM 1665 C C . ARG A 1 214 ? -9.282 1.580 1.161 1.00 96.69 214 ARG A C 1
ATOM 1667 O O . ARG A 1 214 ? -8.071 1.386 1.223 1.00 96.69 214 ARG A O 1
ATOM 1674 N N . LEU A 1 215 ? -10.032 1.237 0.124 1.00 97.00 215 LEU A N 1
ATOM 1675 C CA . LEU A 1 215 ? -9.513 0.710 -1.128 1.00 97.00 215 LEU A CA 1
ATOM 1676 C C . LEU A 1 215 ? -8.886 1.854 -1.930 1.00 97.00 215 LEU A C 1
ATOM 1678 O O . LEU A 1 215 ? -9.542 2.870 -2.180 1.00 97.00 215 LEU A O 1
ATOM 1682 N N . LEU A 1 216 ? -7.604 1.713 -2.261 1.00 96.19 216 LEU A N 1
ATOM 1683 C CA . LEU A 1 216 ? -6.808 2.730 -2.949 1.00 96.19 216 LEU A CA 1
ATOM 1684 C C . LEU A 1 216 ? -6.642 2.421 -4.435 1.00 96.19 216 LEU A C 1
ATOM 1686 O O . LEU A 1 216 ? -6.703 3.348 -5.236 1.00 96.19 216 LEU A O 1
ATOM 1690 N N . GLU A 1 217 ? -6.434 1.150 -4.776 1.00 96.38 217 GLU A N 1
ATOM 1691 C CA . GLU A 1 217 ? -6.162 0.673 -6.133 1.00 96.38 217 GLU A CA 1
ATOM 1692 C C . GLU A 1 217 ? -6.656 -0.772 -6.283 1.00 96.38 217 GLU A C 1
ATOM 1694 O O . GLU A 1 217 ? -6.548 -1.559 -5.339 1.00 96.38 217 GLU A O 1
ATOM 1699 N N . GLU A 1 218 ? -7.209 -1.099 -7.449 1.00 95.94 218 GLU A N 1
ATOM 1700 C CA . GLU A 1 218 ? -7.552 -2.463 -7.866 1.00 95.94 218 GLU A CA 1
ATOM 1701 C C . GLU A 1 218 ? -6.622 -2.833 -9.029 1.00 95.94 218 GLU A C 1
ATOM 1703 O O . GLU A 1 218 ? -6.500 -2.063 -9.983 1.00 95.94 218 GLU A O 1
ATOM 1708 N N . TYR A 1 219 ? -5.945 -3.973 -8.928 1.00 95.69 219 TYR A N 1
ATOM 1709 C CA . TYR A 1 219 ? -5.024 -4.491 -9.939 1.00 95.69 219 TYR A CA 1
ATOM 1710 C C . TYR A 1 219 ? -5.740 -5.465 -10.891 1.00 95.69 219 TYR A C 1
ATOM 1712 O O . TYR A 1 219 ? -6.810 -5.992 -10.581 1.00 95.69 219 TYR A O 1
ATOM 1720 N N . GLU A 1 220 ? -5.152 -5.710 -12.066 1.00 93.38 220 GLU A N 1
ATOM 1721 C CA . GLU A 1 220 ? -5.729 -6.578 -13.112 1.00 93.38 220 GLU A CA 1
ATOM 1722 C C . GLU A 1 220 ? -5.755 -8.068 -12.735 1.00 93.38 220 GLU A C 1
ATOM 1724 O O . GLU A 1 220 ? -6.520 -8.839 -13.306 1.00 93.38 220 GLU A O 1
ATOM 1729 N N . ASP A 1 221 ? -4.932 -8.472 -11.771 1.00 92.56 221 ASP A N 1
ATOM 1730 C CA . ASP A 1 221 ? -4.789 -9.837 -11.259 1.00 92.56 221 ASP A CA 1
ATOM 1731 C C . ASP A 1 221 ? -5.681 -10.119 -10.038 1.00 92.56 221 ASP A C 1
ATOM 1733 O O . ASP A 1 221 ? -5.438 -11.062 -9.287 1.00 92.56 221 ASP A O 1
ATOM 1737 N N . GLU A 1 222 ? -6.713 -9.296 -9.837 1.00 95.75 222 GLU A N 1
ATOM 1738 C CA . GLU A 1 222 ? -7.664 -9.399 -8.727 1.00 95.75 222 GLU A CA 1
ATOM 1739 C C . GLU A 1 222 ? -7.033 -9.173 -7.342 1.00 95.75 222 GLU A C 1
ATOM 1741 O O . GLU A 1 222 ? -7.551 -9.639 -6.323 1.00 95.75 222 GLU A O 1
ATOM 1746 N N . TRP A 1 223 ? -5.947 -8.402 -7.268 1.00 97.56 223 TRP A N 1
ATOM 1747 C CA . TRP A 1 223 ? -5.418 -7.878 -6.009 1.00 97.56 223 TRP A CA 1
ATOM 1748 C C . TRP A 1 223 ? -5.851 -6.435 -5.764 1.00 97.56 223 TRP A C 1
ATOM 1750 O O . TRP A 1 223 ? -6.193 -5.678 -6.668 1.00 97.56 223 TRP A O 1
ATOM 1760 N N . CYS A 1 224 ? -5.860 -6.041 -4.497 1.00 97.88 224 CYS A N 1
ATOM 1761 C CA . CYS A 1 224 ? -6.323 -4.736 -4.051 1.00 97.88 224 CYS A CA 1
ATOM 1762 C C . CYS A 1 224 ? -5.311 -4.100 -3.110 1.00 97.88 224 CYS A C 1
ATOM 1764 O O . CYS A 1 224 ? -4.985 -4.684 -2.077 1.00 97.88 224 CYS A O 1
ATOM 1766 N N . LEU A 1 225 ? -4.877 -2.874 -3.404 1.00 97.88 225 LEU A N 1
ATOM 1767 C CA . LEU A 1 225 ? -4.123 -2.067 -2.450 1.00 97.88 225 LEU A CA 1
ATOM 1768 C C . LEU A 1 225 ? -5.093 -1.391 -1.483 1.00 97.88 225 LEU A C 1
ATOM 1770 O O . LEU A 1 225 ? -5.891 -0.528 -1.864 1.00 97.88 225 LEU A O 1
ATOM 1774 N N . VAL A 1 226 ? -4.998 -1.749 -0.207 1.00 98.00 226 VAL A N 1
ATOM 1775 C CA . VAL A 1 226 ? -5.886 -1.257 0.848 1.00 98.00 226 VAL A CA 1
ATOM 1776 C C . VAL A 1 226 ? -5.111 -0.521 1.937 1.00 98.00 226 VAL A C 1
ATOM 1778 O O . VAL A 1 226 ? -3.920 -0.739 2.159 1.00 98.00 226 VAL A O 1
ATOM 1781 N N . GLN A 1 227 ? -5.803 0.377 2.635 1.00 98.06 227 GLN A N 1
ATOM 1782 C CA . GLN A 1 227 ? -5.300 1.095 3.802 1.00 98.06 227 GLN A CA 1
ATOM 1783 C C . GLN A 1 227 ? -6.292 0.979 4.962 1.00 98.06 227 GLN A C 1
ATOM 1785 O O . GLN A 1 227 ? -7.489 1.212 4.780 1.00 98.06 227 GLN A O 1
ATOM 1790 N N . ARG A 1 228 ? -5.812 0.685 6.175 1.00 97.62 228 ARG A N 1
ATOM 1791 C CA . ARG A 1 228 ? -6.665 0.690 7.378 1.00 97.62 228 ARG A CA 1
ATOM 1792 C C . ARG A 1 228 ? -7.250 2.086 7.631 1.00 97.62 228 ARG A C 1
ATOM 1794 O O . ARG A 1 228 ? -6.571 3.100 7.478 1.00 97.62 228 ARG A O 1
ATOM 1801 N N . VAL A 1 229 ? -8.518 2.162 8.026 1.00 95.81 229 VAL A N 1
ATOM 1802 C CA . VAL A 1 229 ? -9.168 3.442 8.358 1.00 95.81 229 VAL A CA 1
ATOM 1803 C C . VAL A 1 229 ? -8.745 3.887 9.766 1.00 95.81 229 VAL A C 1
ATOM 1805 O O . VAL A 1 229 ? -8.606 3.060 10.659 1.00 95.81 229 VAL A O 1
ATOM 1808 N N . GLY A 1 230 ? -8.530 5.192 9.972 1.00 91.38 230 GLY A N 1
ATOM 1809 C CA . GLY A 1 230 ? -8.252 5.781 11.295 1.00 91.38 230 GLY A CA 1
ATOM 1810 C C . GLY A 1 230 ? -7.057 6.737 11.337 1.00 91.38 230 GLY A C 1
ATOM 1811 O O . GLY A 1 230 ? -6.979 7.589 12.214 1.00 91.38 230 GLY A O 1
ATOM 1812 N N . SER A 1 231 ? -6.134 6.662 10.378 1.00 88.38 231 SER A N 1
ATOM 1813 C CA . SER A 1 231 ? -4.997 7.589 10.283 1.00 88.38 231 SER A CA 1
ATOM 1814 C C . SER A 1 231 ? -4.523 7.740 8.839 1.00 88.38 231 SER A C 1
ATOM 1816 O O . SER A 1 231 ? -4.568 6.790 8.064 1.00 88.38 231 SER A O 1
ATOM 1818 N N . ARG A 1 232 ? -4.023 8.925 8.456 1.00 83.81 232 ARG A N 1
ATOM 1819 C CA . ARG A 1 232 ? -3.506 9.170 7.089 1.00 83.81 232 ARG A CA 1
ATOM 1820 C C . ARG A 1 232 ? -2.290 8.294 6.755 1.00 83.81 232 ARG A C 1
ATOM 1822 O O . ARG A 1 232 ? -2.098 7.929 5.597 1.00 83.81 232 ARG A O 1
ATOM 1829 N N . ASN A 1 233 ? -1.539 7.911 7.785 1.00 90.38 233 ASN A N 1
ATOM 1830 C CA . ASN A 1 233 ? -0.375 7.026 7.713 1.00 90.38 233 ASN A CA 1
ATOM 1831 C C . ASN A 1 233 ? -0.680 5.623 8.258 1.00 90.38 233 ASN A C 1
ATOM 1833 O O . ASN A 1 233 ? 0.228 4.925 8.700 1.00 90.38 233 ASN A O 1
ATOM 1837 N N . ALA A 1 234 ? -1.955 5.225 8.280 1.00 94.50 234 ALA A N 1
ATOM 1838 C CA . ALA A 1 234 ? -2.326 3.875 8.672 1.00 94.50 234 ALA A CA 1
ATOM 1839 C C . ALA A 1 234 ? -1.680 2.838 7.745 1.00 94.50 234 ALA A C 1
ATOM 1841 O O . ALA A 1 234 ? -1.371 3.139 6.587 1.00 94.50 234 ALA A O 1
ATOM 1842 N N . GLU A 1 235 ? -1.501 1.633 8.280 1.00 96.38 235 GLU A N 1
ATOM 1843 C CA . GLU A 1 235 ? -0.897 0.501 7.587 1.00 96.38 235 GLU A CA 1
ATOM 1844 C C . GLU A 1 235 ? -1.585 0.224 6.245 1.00 96.38 235 GLU A C 1
ATOM 1846 O O . GLU A 1 235 ? -2.816 0.293 6.129 1.00 96.38 235 GLU A O 1
ATOM 1851 N N . LYS A 1 236 ? -0.757 -0.051 5.237 1.00 97.94 236 LYS A N 1
ATOM 1852 C CA . LYS A 1 236 ? -1.162 -0.365 3.871 1.00 97.94 236 LYS A CA 1
ATOM 1853 C C . LYS A 1 236 ? -0.591 -1.715 3.486 1.00 97.94 236 LYS A C 1
ATOM 1855 O O . LYS A 1 236 ? 0.516 -2.039 3.907 1.00 97.94 236 LYS A O 1
ATOM 1860 N N . GLY A 1 237 ? -1.309 -2.424 2.636 1.00 97.81 237 GLY A N 1
ATOM 1861 C CA . GLY A 1 237 ? -0.812 -3.628 1.992 1.00 97.81 237 GLY A CA 1
ATOM 1862 C C . GLY A 1 237 ? -1.799 -4.134 0.957 1.00 97.81 237 GLY A C 1
ATOM 1863 O O . GLY A 1 237 ? -2.865 -3.538 0.763 1.00 97.81 237 GLY A O 1
ATOM 1864 N N . VAL A 1 238 ? -1.414 -5.203 0.277 1.00 98.38 238 VAL A N 1
ATOM 1865 C CA . VAL A 1 238 ? -2.238 -5.853 -0.737 1.00 98.38 238 VAL A CA 1
ATOM 1866 C C . VAL A 1 238 ? -3.085 -6.962 -0.120 1.00 98.38 238 VAL A C 1
ATOM 1868 O O . VAL A 1 238 ? -2.668 -7.633 0.827 1.00 98.38 238 VAL A O 1
ATOM 1871 N N . VAL A 1 239 ? -4.303 -7.125 -0.627 1.00 98.38 239 VAL A N 1
ATOM 1872 C CA . VAL A 1 239 ? -5.229 -8.197 -0.241 1.00 98.38 239 VAL A CA 1
ATOM 1873 C C . VAL A 1 239 ? -5.944 -8.728 -1.487 1.00 98.38 239 VAL A C 1
ATOM 1875 O O . VAL A 1 239 ? -6.142 -7.954 -2.428 1.00 98.38 239 VAL A O 1
ATOM 1878 N N . PRO A 1 240 ? -6.365 -10.002 -1.518 1.00 98.19 240 PRO A N 1
ATOM 1879 C CA . PRO A 1 240 ? -7.172 -10.519 -2.620 1.00 98.19 240 PRO A CA 1
ATOM 1880 C C . PRO A 1 240 ? -8.521 -9.792 -2.731 1.00 98.19 240 PRO A C 1
ATOM 1882 O O . PRO A 1 240 ? -9.169 -9.510 -1.718 1.00 98.19 240 PRO A O 1
ATOM 1885 N N . ARG A 1 241 ? -8.984 -9.525 -3.958 1.00 96.88 241 ARG A N 1
ATOM 1886 C CA . ARG A 1 241 ? -10.228 -8.786 -4.244 1.00 96.88 241 ARG A CA 1
ATOM 1887 C C . ARG A 1 241 ? -11.461 -9.441 -3.634 1.00 96.88 241 ARG A C 1
ATOM 1889 O O . ARG A 1 241 ? -12.357 -8.721 -3.196 1.00 96.88 241 ARG A O 1
ATOM 1896 N N . PHE A 1 242 ? -11.501 -10.774 -3.587 1.00 97.31 242 PHE A N 1
ATOM 1897 C CA . PHE A 1 242 ? -12.627 -11.536 -3.037 1.00 97.31 242 PHE A CA 1
ATOM 1898 C C . PHE A 1 242 ? -12.758 -11.415 -1.511 1.00 97.31 242 PHE A C 1
ATOM 1900 O O . PHE A 1 242 ? -13.806 -11.737 -0.962 1.00 97.31 242 PHE A O 1
ATOM 1907 N N . CYS A 1 243 ? -11.720 -10.950 -0.805 1.00 98.12 243 CYS A N 1
ATOM 1908 C CA . CYS A 1 243 ? -11.780 -10.766 0.645 1.00 98.12 243 CYS A CA 1
ATOM 1909 C C . CYS A 1 243 ? -12.570 -9.518 1.056 1.00 98.12 243 CYS A C 1
ATOM 1911 O O . CYS A 1 243 ? -12.923 -9.381 2.229 1.00 98.12 243 CYS A O 1
ATOM 1913 N N . VAL A 1 244 ? -12.809 -8.589 0.125 1.00 97.75 244 VAL A N 1
ATOM 1914 C CA . VAL A 1 244 ? -13.405 -7.281 0.402 1.00 97.75 244 VAL A CA 1
ATOM 1915 C C . VAL A 1 244 ? -14.653 -7.043 -0.442 1.00 97.75 244 VAL A C 1
ATOM 1917 O O . VAL A 1 244 ? -14.676 -7.284 -1.647 1.00 97.75 244 VAL A O 1
ATOM 1920 N N . VAL A 1 245 ? -15.683 -6.494 0.193 1.00 96.88 245 VAL A N 1
ATOM 1921 C CA . VAL A 1 245 ? -16.920 -6.062 -0.454 1.00 96.88 245 VAL A CA 1
ATOM 1922 C C . VAL A 1 245 ? -17.065 -4.554 -0.328 1.00 96.88 245 VAL A C 1
ATOM 1924 O O . VAL A 1 245 ? -16.653 -3.942 0.662 1.00 96.88 245 VAL A O 1
ATOM 1927 N N . ASP A 1 246 ? -17.647 -3.935 -1.345 1.00 95.06 246 ASP A N 1
ATOM 1928 C CA . ASP A 1 246 ? -17.893 -2.503 -1.326 1.00 95.06 246 ASP A CA 1
ATOM 1929 C C . ASP A 1 246 ? -18.852 -2.153 -0.206 1.00 95.06 246 ASP A C 1
ATOM 1931 O O . ASP A 1 246 ? -19.933 -2.733 -0.084 1.00 95.06 246 ASP A O 1
ATOM 1935 N N . LYS A 1 247 ? -18.449 -1.195 0.633 1.00 92.94 247 LYS A N 1
ATOM 1936 C CA . LYS A 1 247 ? -19.354 -0.684 1.649 1.00 92.94 247 LYS A CA 1
ATOM 1937 C C . LYS A 1 247 ? -20.434 0.083 0.891 1.00 92.94 247 LYS A C 1
ATOM 1939 O O . LYS A 1 247 ? -20.074 1.050 0.218 1.00 92.94 247 LYS A O 1
ATOM 1944 N N . PRO A 1 248 ? -21.719 -0.316 0.957 1.00 83.94 248 PRO A N 1
ATOM 1945 C CA . PRO A 1 248 ? -22.763 0.470 0.329 1.00 83.94 248 PRO A CA 1
ATOM 1946 C C . PRO A 1 248 ? -22.662 1.873 0.915 1.00 83.94 248 PRO A C 1
ATOM 1948 O O . PRO A 1 248 ? -22.654 2.030 2.142 1.00 83.94 248 PRO A O 1
ATOM 1951 N N . ASP A 1 249 ? -22.513 2.871 0.044 1.00 75.69 249 ASP A N 1
ATOM 1952 C CA . ASP A 1 249 ? -22.598 4.263 0.449 1.00 75.69 249 ASP A CA 1
ATOM 1953 C C . ASP A 1 249 ? -23.993 4.425 1.030 1.00 75.69 249 ASP A C 1
ATOM 1955 O O . ASP A 1 249 ? -24.984 4.540 0.307 1.00 75.69 249 ASP A O 1
ATOM 1959 N N . MET A 1 250 ? -24.086 4.356 2.358 1.00 71.19 250 MET A N 1
ATOM 1960 C CA . MET A 1 250 ? -25.304 4.736 3.041 1.00 71.19 250 MET A CA 1
ATOM 1961 C C . MET A 1 250 ? -25.550 6.155 2.548 1.00 71.19 250 MET A C 1
ATOM 1963 O O . MET A 1 250 ? -24.635 6.969 2.726 1.00 71.19 250 MET A O 1
ATOM 1967 N N . PRO A 1 251 ? -26.672 6.431 1.848 1.00 67.75 251 PRO A N 1
ATOM 1968 C CA . PRO A 1 251 ? -26.902 7.721 1.231 1.00 67.75 251 PRO A CA 1
ATOM 1969 C C . PRO A 1 251 ? -26.734 8.708 2.358 1.00 67.75 251 PRO A C 1
ATOM 1971 O O . PRO A 1 251 ? -27.530 8.715 3.297 1.00 67.75 251 PRO A O 1
ATOM 1974 N N . SER A 1 252 ? -25.606 9.425 2.347 1.00 58.59 252 SER A N 1
ATOM 1975 C CA . SER A 1 252 ? -25.298 10.336 3.424 1.00 58.59 252 SER A CA 1
ATOM 1976 C C . SER A 1 252 ? -26.466 11.288 3.360 1.00 58.59 252 SER A C 1
ATOM 1978 O O . SER A 1 252 ? -26.591 11.990 2.351 1.00 58.59 252 SER A O 1
ATOM 1980 N N . THR A 1 253 ? -27.372 11.238 4.339 1.00 59.91 253 THR A N 1
ATOM 1981 C CA . THR A 1 253 ? -28.396 12.256 4.493 1.00 59.91 253 THR A CA 1
ATOM 1982 C C . THR A 1 253 ? -27.578 13.517 4.542 1.00 59.91 253 THR A C 1
ATOM 1984 O O . THR A 1 253 ? -26.888 13.763 5.538 1.00 59.91 253 THR A O 1
ATOM 1987 N N . ARG A 1 254 ? -27.495 14.213 3.397 1.00 56.16 254 ARG A N 1
ATOM 1988 C CA . ARG A 1 254 ? -26.748 15.449 3.270 1.00 56.16 254 ARG A CA 1
ATOM 1989 C C . ARG A 1 254 ? -27.280 16.228 4.445 1.00 56.16 254 ARG A C 1
ATOM 1991 O O . ARG A 1 254 ? -28.481 16.485 4.499 1.00 56.16 254 ARG A O 1
ATOM 1998 N N . ARG A 1 255 ? -26.422 16.513 5.424 1.00 54.75 255 ARG A N 1
ATOM 1999 C CA . ARG A 1 255 ? -26.709 17.522 6.429 1.00 54.75 255 ARG A CA 1
ATOM 2000 C C . ARG A 1 255 ? -26.781 18.825 5.644 1.00 54.75 255 ARG A C 1
ATOM 2002 O O . ARG A 1 255 ? -25.844 19.609 5.616 1.00 54.75 255 ARG A O 1
ATOM 2009 N N . GLY A 1 256 ? -27.899 19.009 4.949 1.00 53.59 256 GLY A N 1
ATOM 2010 C CA . GLY A 1 256 ? -28.467 20.280 4.595 1.00 53.59 256 GLY A CA 1
ATOM 2011 C C . GLY A 1 256 ? -28.870 20.914 5.909 1.00 53.59 256 GLY A C 1
ATOM 2012 O O . GLY A 1 256 ? -30.041 21.007 6.233 1.00 53.59 256 GLY A O 1
ATOM 2013 N N . ALA A 1 257 ? -27.869 21.359 6.660 1.00 57.53 257 ALA A N 1
ATOM 2014 C CA . ALA A 1 257 ? -27.998 22.570 7.434 1.00 57.53 257 ALA A CA 1
ATOM 2015 C C . ALA A 1 257 ? -27.758 23.738 6.462 1.00 57.53 257 ALA A C 1
ATOM 2017 O O . ALA A 1 257 ? -26.861 24.550 6.648 1.00 57.53 257 ALA A O 1
ATOM 2018 N N . HIS A 1 258 ? -28.552 23.803 5.388 1.00 53.84 258 HIS A N 1
ATOM 2019 C CA . HIS A 1 258 ? -28.933 25.098 4.858 1.00 53.84 258 HIS A CA 1
ATOM 2020 C C . HIS A 1 258 ? -29.967 25.603 5.858 1.00 53.84 258 HIS A C 1
ATOM 2022 O O . HIS A 1 258 ? -31.156 25.331 5.718 1.00 53.84 258 HIS A O 1
ATOM 2028 N N . VAL A 1 259 ? -29.489 26.221 6.939 1.00 61.72 259 VAL A N 1
ATOM 2029 C CA . VAL A 1 259 ? -30.341 27.018 7.819 1.00 61.72 259 VAL A CA 1
ATOM 2030 C C . VAL A 1 259 ? -30.971 28.064 6.902 1.00 61.72 259 VAL A C 1
ATOM 2032 O O . VAL A 1 259 ? -30.220 28.864 6.339 1.00 61.72 259 VAL A O 1
ATOM 2035 N N . PRO A 1 260 ? -32.292 28.047 6.652 1.00 58.28 260 PRO A N 1
ATOM 2036 C CA . PRO A 1 260 ? -32.907 29.157 5.950 1.00 58.28 260 PRO A CA 1
ATOM 2037 C C . PRO A 1 260 ? -32.627 30.404 6.792 1.00 58.28 260 PRO A C 1
ATOM 2039 O O . PRO A 1 260 ? -33.054 30.485 7.944 1.00 58.28 260 PRO A O 1
ATOM 2042 N N . GLN A 1 261 ? -31.849 31.346 6.251 1.00 55.62 261 GLN A N 1
ATOM 2043 C CA . GLN A 1 261 ? -31.800 32.693 6.799 1.00 55.62 261 GLN A CA 1
ATOM 2044 C C . GLN A 1 261 ? -33.227 33.233 6.732 1.00 55.62 261 GLN A C 1
ATOM 2046 O O . GLN A 1 261 ? -33.715 33.594 5.664 1.00 55.62 261 GLN A O 1
ATOM 2051 N N . LEU A 1 262 ? -33.910 33.251 7.875 1.00 59.69 262 LEU A N 1
ATOM 2052 C CA . LEU A 1 262 ? -35.063 34.108 8.089 1.00 59.69 262 LEU A CA 1
ATOM 2053 C C . LEU A 1 262 ? -34.559 35.543 7.932 1.00 59.69 262 LEU A C 1
ATOM 2055 O O . LEU A 1 262 ? -33.978 36.117 8.851 1.00 59.69 262 LEU A O 1
ATOM 2059 N N . SER A 1 263 ? -34.716 36.098 6.731 1.00 63.91 263 SER A N 1
ATOM 2060 C CA . SER A 1 263 ? -34.586 37.527 6.508 1.00 63.91 263 SER A CA 1
ATOM 2061 C C . SER A 1 263 ? -35.669 38.207 7.339 1.00 63.91 263 SER A C 1
ATOM 2063 O O . SER A 1 263 ? -36.854 38.110 7.013 1.00 63.91 263 SER A O 1
ATOM 2065 N N . SER A 1 264 ? -35.271 38.867 8.426 1.00 62.06 264 SER A N 1
ATOM 2066 C CA . SER A 1 264 ? -36.107 39.847 9.114 1.00 62.06 264 SER A CA 1
ATOM 2067 C C . SER A 1 264 ? -36.459 40.954 8.127 1.00 62.06 264 SER A C 1
ATOM 2069 O O . SER A 1 264 ? -35.713 41.915 7.953 1.00 62.06 264 SER A O 1
ATOM 2071 N N . SER A 1 265 ? -37.599 40.813 7.460 1.00 65.50 265 SER A N 1
ATOM 2072 C CA . SER A 1 265 ? -38.289 41.933 6.843 1.00 65.50 265 SER A CA 1
ATOM 2073 C C . SER A 1 265 ? -38.800 42.818 7.976 1.00 65.50 265 SER A C 1
ATOM 2075 O O . SER A 1 265 ? -39.864 42.576 8.542 1.00 65.50 265 SER A O 1
ATOM 2077 N N . SER A 1 266 ? -38.001 43.825 8.334 1.00 66.50 266 SER A N 1
ATOM 2078 C CA . SER A 1 266 ? -38.480 45.007 9.045 1.00 66.50 266 SER A CA 1
ATOM 2079 C C . SER A 1 266 ? -39.605 45.628 8.225 1.00 66.50 266 SER A C 1
ATOM 2081 O O . SER A 1 266 ? -39.363 46.271 7.207 1.00 66.50 266 SER A O 1
ATOM 2083 N N . ILE A 1 267 ? -40.837 45.420 8.680 1.00 67.56 267 ILE A N 1
ATOM 2084 C CA . ILE A 1 267 ? -41.958 46.308 8.396 1.00 67.56 267 ILE A CA 1
ATOM 2085 C C . ILE A 1 267 ? -41.636 47.635 9.095 1.00 67.56 267 ILE A C 1
ATOM 2087 O O . ILE A 1 267 ? -41.591 47.704 10.322 1.00 67.56 267 ILE A O 1
ATOM 2091 N N . MET A 1 268 ? -41.354 48.673 8.309 1.00 61.31 268 MET A N 1
ATOM 2092 C CA . MET A 1 268 ? -41.493 50.061 8.741 1.00 61.31 268 MET A CA 1
ATOM 2093 C C . MET A 1 268 ? -42.757 50.623 8.089 1.00 61.31 268 MET A C 1
ATOM 2095 O O . MET A 1 268 ? -42.811 50.697 6.867 1.00 61.31 268 MET A O 1
ATOM 2099 N N . ILE A 1 269 ? -43.704 50.964 8.971 1.00 63.62 269 ILE A N 1
ATOM 2100 C CA . ILE A 1 269 ? -44.686 52.066 8.943 1.00 63.62 269 ILE A CA 1
ATOM 2101 C C . ILE A 1 269 ? -45.509 52.229 7.661 1.00 63.62 269 ILE A C 1
ATOM 2103 O O . ILE A 1 269 ? -44.987 52.777 6.668 1.00 63.62 269 ILE A O 1
#

Secondary structure (DSSP, 8-state):
-PPPHHHHHHHHHHHHHHHHHHTTTTS------------------HHHHHHHHHHHHHHHHHHHHHHHHHHHHHHHHHHHHHHHHHHHHHHHHHHHHHHHHHHHTT------------------------------------------------PPPP--------------------------PPSSEEEEESS-B--SSSSB--B-TT-EEEEEEE-TTSEEEEEETT-TT--EEEEEGGGEEEPP---------------------

Mean predicted aligned error: 21.33 Å